Protein AF-A0A962KIC3-F1 (afdb_monomer_lite)

pLDDT: mean 93.11, std 8.34, range [49.5, 98.88]

Radius of gyration: 20.14 Å; chains: 1; bounding box: 54×36×64 Å

Secondary structure (DSSP, 8-state):
-PPPP-------SSHHHHHHHHHHHHHHHHHHHHHHHHHHHHHHT-HHHHHHS--TTHHHHHHHHHHIIIIIIHHHHHHHHHHHHHBPS--HHHHHHHHHHHHHHHHHHHHGGGSTT-EEE--SS--EEESHHHHHHHHHHHHHHHHHHHHHHHTBPP--SS--HHHHHHHHHHHHHHHHHHHHHHHHHHHHT--TT--HHHHHHHHHHHHHHHHHHHHHHHHHHHHHHHHHHTT------HHHHHHHHHHHHHHHTHHHHHHHHS-TTSHHHHH-

Sequence (276 aa):
MSPLQNYSLEVPQDARRQLALGWLWLCVLALLGAGVFSLLLVVSRTPVISEVIPWIGFFHSALVVHVDLSVLVWSLAFGGILWSLNQKPGQSWLAWTALLLASLGALVIIVSPFVHDAQPLMSNYIPVLQHPLFFSGLLLFGLGFALLVLNSMIFMAPVGPWMSARGALRFGLNTAAISAAVALLCFGWSYAQMPDYLLGQSFFELLFWGGGHVLQFTYTLLMLVCWLWLARAGGLHLPLTPRVVLVILFVGVACVFVSPLIYLAYPITTLEHVEL

Structure (mmCIF, N/CA/C/O backbone):
data_AF-A0A962KIC3-F1
#
_entry.id   AF-A0A962KIC3-F1
#
loop_
_atom_site.group_PDB
_atom_site.id
_atom_site.type_symbol
_atom_site.label_atom_id
_atom_site.label_alt_id
_atom_site.label_comp_id
_atom_site.label_asym_id
_atom_site.label_entity_id
_atom_site.label_seq_id
_atom_site.pdbx_PDB_ins_code
_atom_site.Cartn_x
_atom_site.Cartn_y
_atom_site.Cartn_z
_atom_site.occupancy
_atom_site.B_iso_or_equiv
_atom_site.auth_seq_id
_atom_site.auth_comp_id
_atom_site.auth_asym_id
_atom_site.auth_atom_id
_atom_site.pdbx_PDB_model_num
ATOM 1 N N . MET A 1 1 ? -27.353 -15.969 26.280 1.00 49.50 1 MET A N 1
ATOM 2 C CA . MET A 1 1 ? -26.913 -15.652 24.903 1.00 49.50 1 MET A CA 1
ATOM 3 C C . MET A 1 1 ? -25.838 -14.586 25.006 1.00 49.50 1 MET A C 1
ATOM 5 O O . MET A 1 1 ? -26.069 -13.604 25.701 1.00 49.50 1 MET A O 1
ATOM 9 N N . SER A 1 2 ? -24.652 -14.794 24.428 1.00 56.38 2 SER A N 1
ATOM 10 C CA . SER A 1 2 ? -23.644 -13.730 24.379 1.00 56.38 2 SER A CA 1
ATOM 11 C C . SER A 1 2 ? -24.193 -12.553 23.558 1.00 56.38 2 SER A C 1
ATOM 13 O O . SER A 1 2 ? -24.910 -12.783 22.581 1.00 56.38 2 SER A O 1
ATOM 15 N N . PRO A 1 3 ? -23.918 -11.296 23.946 1.00 65.25 3 PRO A N 1
ATOM 16 C CA . PRO A 1 3 ? -24.354 -10.149 23.163 1.00 65.25 3 PRO A CA 1
ATOM 17 C C . PRO A 1 3 ? -23.759 -10.229 21.753 1.00 65.25 3 PRO A C 1
ATOM 19 O O . PRO A 1 3 ? -22.576 -10.548 21.583 1.00 65.25 3 PRO A O 1
ATOM 22 N N . LEU A 1 4 ? -24.597 -9.954 20.750 1.00 76.69 4 LEU A N 1
ATOM 23 C CA . LEU A 1 4 ? -24.207 -9.943 19.343 1.00 76.69 4 LEU A CA 1
ATOM 24 C C . LEU A 1 4 ? -23.053 -8.955 19.133 1.00 76.69 4 LEU A C 1
ATOM 26 O O . LEU A 1 4 ? -23.156 -7.772 19.463 1.00 76.69 4 LEU A O 1
ATOM 30 N N . GLN A 1 5 ? -21.941 -9.449 18.591 1.00 88.19 5 GLN A N 1
ATOM 31 C CA . GLN A 1 5 ? -20.748 -8.641 18.357 1.00 88.19 5 GLN A CA 1
ATOM 32 C C . GLN A 1 5 ? -20.949 -7.744 17.134 1.00 88.19 5 GLN A C 1
ATOM 34 O O . GLN A 1 5 ? -21.261 -8.217 16.042 1.00 88.19 5 GLN A O 1
ATOM 39 N N . ASN A 1 6 ? -20.769 -6.433 17.310 1.00 90.12 6 ASN A N 1
ATOM 40 C CA . ASN A 1 6 ? -20.991 -5.459 16.244 1.00 90.12 6 ASN A CA 1
ATOM 41 C C . ASN A 1 6 ? -19.680 -5.037 15.563 1.00 90.12 6 ASN A C 1
ATOM 43 O O . ASN A 1 6 ? -19.094 -4.009 15.910 1.00 90.12 6 ASN A O 1
ATOM 47 N N . TYR A 1 7 ? -19.230 -5.826 14.587 1.00 93.44 7 TYR A N 1
ATOM 48 C CA . TYR A 1 7 ? -18.091 -5.503 13.720 1.00 93.44 7 TYR A CA 1
ATOM 49 C C . TYR A 1 7 ? -18.508 -4.536 12.601 1.00 93.44 7 TYR A C 1
ATOM 51 O O . TYR A 1 7 ? -18.508 -4.878 11.427 1.00 93.44 7 TYR A O 1
ATOM 59 N N . SER A 1 8 ? -18.906 -3.318 12.965 1.00 92.81 8 SER A N 1
ATOM 60 C CA . SER A 1 8 ? -19.284 -2.266 12.013 1.00 92.81 8 SER A CA 1
ATOM 61 C C . SER A 1 8 ? -18.278 -1.117 12.044 1.00 92.81 8 SER A C 1
ATOM 63 O O . SER A 1 8 ? -18.044 -0.564 13.123 1.00 92.81 8 SER A O 1
ATOM 65 N N . LEU A 1 9 ? -17.758 -0.699 10.888 1.00 91.81 9 LEU A N 1
ATOM 66 C CA . LEU A 1 9 ? -17.089 0.598 10.773 1.00 91.81 9 LEU A CA 1
ATOM 67 C C . LEU A 1 9 ? -18.130 1.718 10.690 1.00 91.81 9 LEU A C 1
ATOM 69 O O . LEU A 1 9 ? -19.167 1.584 10.041 1.00 91.81 9 LEU A O 1
ATOM 73 N N . GLU A 1 10 ? -17.859 2.817 11.384 1.00 90.25 10 GLU A N 1
ATOM 74 C CA . GLU A 1 10 ? -18.665 4.030 11.285 1.00 90.25 10 GLU A CA 1
ATOM 75 C C . GLU A 1 10 ? -18.301 4.754 9.988 1.00 90.25 10 GLU A C 1
ATOM 77 O O . GLU A 1 10 ? -17.123 4.902 9.672 1.00 90.25 10 GLU A O 1
ATOM 82 N N . VAL A 1 11 ? -19.310 5.203 9.241 1.00 92.44 11 VAL A N 1
ATOM 83 C CA . VAL A 1 11 ? -19.119 6.045 8.056 1.00 92.44 11 VAL A CA 1
ATOM 84 C C . VAL A 1 11 ? -19.410 7.488 8.468 1.00 92.44 11 VAL A C 1
ATOM 86 O O . VAL A 1 11 ? -20.576 7.816 8.712 1.00 92.44 11 VAL A O 1
ATOM 89 N N . PRO A 1 12 ? -18.383 8.349 8.591 1.00 91.56 12 PRO A N 1
ATOM 90 C CA . PRO A 1 12 ? -18.580 9.753 8.932 1.00 91.56 12 PRO A CA 1
ATOM 91 C C . PRO A 1 12 ? -19.473 10.478 7.920 1.00 91.56 12 PRO A C 1
ATOM 93 O O . PRO A 1 12 ? -19.561 10.078 6.763 1.00 91.56 12 PRO A O 1
ATOM 96 N N . GLN A 1 13 ? -20.098 11.581 8.332 1.00 90.62 13 GLN A N 1
ATOM 97 C CA . GLN A 1 13 ? -20.869 12.463 7.436 1.00 90.62 13 GLN A CA 1
ATOM 98 C C . GLN A 1 13 ? -20.135 13.777 7.126 1.00 90.62 13 GLN A C 1
ATOM 100 O O . GLN A 1 13 ? -20.739 14.746 6.679 1.00 90.62 13 GLN A O 1
ATOM 105 N N . ASP A 1 14 ? -18.827 13.811 7.377 1.00 91.38 14 ASP A N 1
ATOM 106 C CA . ASP A 1 14 ? -17.960 14.973 7.182 1.00 91.38 14 ASP A CA 1
ATOM 107 C C . ASP A 1 14 ? -16.955 14.744 6.033 1.00 91.38 14 ASP A C 1
ATOM 109 O O . ASP A 1 14 ? -17.073 13.794 5.250 1.00 91.38 14 ASP A O 1
ATOM 113 N N . ALA A 1 15 ? -15.948 15.617 5.925 1.00 91.31 15 ALA A N 1
ATOM 114 C CA . ALA A 1 15 ? -14.915 15.576 4.887 1.00 91.31 15 ALA A CA 1
ATOM 115 C C . ALA A 1 15 ? -14.193 14.217 4.770 1.00 91.31 15 ALA A C 1
ATOM 117 O O . ALA A 1 15 ? -13.717 13.871 3.689 1.00 91.31 15 ALA A O 1
ATOM 118 N N . ARG A 1 16 ? -14.161 13.403 5.836 1.00 93.94 16 ARG A N 1
ATOM 119 C CA . ARG A 1 16 ? -13.583 12.050 5.812 1.00 93.94 16 ARG A CA 1
ATOM 120 C C . ARG A 1 16 ? -14.279 11.140 4.805 1.00 93.94 16 ARG A C 1
ATOM 122 O O . ARG A 1 16 ? -13.623 10.345 4.138 1.00 93.94 16 ARG A O 1
ATOM 129 N N . ARG A 1 17 ? -15.600 11.284 4.654 1.00 95.25 17 ARG A N 1
ATOM 130 C CA . ARG A 1 17 ? -16.387 10.529 3.670 1.00 95.25 17 ARG A CA 1
ATOM 131 C C . ARG A 1 17 ? -16.042 10.937 2.245 1.00 95.25 17 ARG A C 1
ATOM 133 O O . ARG A 1 17 ? -15.912 10.071 1.390 1.00 95.25 17 ARG A O 1
ATOM 140 N N . GLN A 1 18 ? -15.880 12.234 1.992 1.00 95.44 18 GLN A N 1
ATOM 141 C CA . GLN A 1 18 ? -15.489 12.737 0.671 1.00 95.44 18 GLN A CA 1
ATOM 142 C C . GLN A 1 18 ? -14.090 12.254 0.287 1.00 95.44 18 GLN A C 1
ATOM 144 O O . GLN A 1 18 ? -13.885 11.800 -0.833 1.00 95.44 18 GLN A O 1
ATOM 149 N N . LEU A 1 19 ? -13.155 12.276 1.237 1.00 96.50 19 LEU A N 1
ATOM 150 C CA . LEU A 1 19 ? -11.815 11.745 1.026 1.00 96.50 19 LEU A CA 1
ATOM 151 C C . LEU A 1 19 ? -11.844 10.234 0.741 1.00 96.50 19 LEU A C 1
ATOM 153 O O . LEU A 1 19 ? -11.221 9.779 -0.214 1.00 96.50 19 LEU A O 1
ATOM 157 N N . ALA A 1 20 ? -12.619 9.461 1.511 1.00 97.44 20 ALA A N 1
ATOM 158 C CA . ALA A 1 20 ? -12.801 8.030 1.270 1.00 97.44 20 ALA A CA 1
ATOM 159 C C . ALA A 1 20 ? -13.405 7.743 -0.119 1.00 97.44 20 ALA A C 1
ATOM 161 O O . ALA A 1 20 ? -12.997 6.788 -0.773 1.00 97.44 20 ALA A O 1
ATOM 162 N N . LEU A 1 21 ? -14.328 8.584 -0.602 1.00 98.00 21 LEU A N 1
ATOM 163 C CA . LEU A 1 21 ? -14.850 8.502 -1.971 1.00 98.00 21 LEU A CA 1
ATOM 164 C C . LEU A 1 21 ? -13.780 8.822 -3.025 1.00 98.00 21 LEU A C 1
ATOM 166 O O . LEU A 1 21 ? -13.753 8.176 -4.067 1.00 98.00 21 LEU A O 1
ATOM 170 N N . GLY A 1 22 ? -12.885 9.777 -2.766 1.00 98.31 22 GLY A N 1
ATOM 171 C CA . GLY A 1 22 ? -11.749 10.060 -3.645 1.00 98.31 22 GLY A CA 1
ATOM 172 C C . GLY A 1 22 ? -10.804 8.862 -3.782 1.00 98.31 22 GLY A C 1
ATOM 173 O O . GLY A 1 22 ? -10.464 8.462 -4.894 1.00 98.31 22 GLY A O 1
ATOM 174 N N . TRP A 1 23 ? -10.457 8.223 -2.662 1.00 98.56 23 TRP A N 1
ATOM 175 C CA . TRP A 1 23 ? -9.688 6.975 -2.669 1.00 98.56 23 TRP A CA 1
ATOM 176 C C . TRP A 1 23 ? -10.435 5.824 -3.351 1.00 98.56 23 TRP A C 1
ATOM 178 O O . TRP A 1 23 ? -9.815 5.039 -4.065 1.00 98.56 23 TRP A O 1
ATOM 188 N N . LEU A 1 24 ? -11.762 5.742 -3.192 1.00 98.56 24 LEU A N 1
ATOM 189 C CA . LEU A 1 24 ? -12.592 4.763 -3.897 1.00 98.56 24 LEU A CA 1
ATOM 190 C C . LEU A 1 24 ? -12.533 4.960 -5.415 1.00 98.56 24 LEU A C 1
ATOM 192 O O . LEU A 1 24 ? -12.416 3.977 -6.142 1.00 98.56 24 LEU A O 1
ATOM 196 N N . TRP A 1 25 ? -12.557 6.203 -5.902 1.00 98.69 25 TRP A N 1
ATOM 197 C CA . TRP A 1 25 ? -12.370 6.479 -7.327 1.00 98.69 25 TRP A CA 1
ATOM 198 C C . TRP A 1 25 ? -11.001 6.023 -7.823 1.00 98.69 25 TRP A C 1
ATOM 200 O O . TRP A 1 25 ? -10.946 5.331 -8.835 1.00 98.69 25 TRP A O 1
ATOM 210 N N . LEU A 1 26 ? -9.916 6.332 -7.103 1.00 98.81 26 LEU A N 1
ATOM 211 C CA . LEU A 1 26 ? -8.579 5.842 -7.462 1.00 98.81 26 LEU A CA 1
ATOM 212 C C . LEU A 1 26 ? -8.533 4.306 -7.489 1.00 98.81 26 LEU A C 1
ATOM 214 O O . LEU A 1 26 ? -8.000 3.727 -8.426 1.00 98.81 26 LEU A O 1
ATOM 218 N N . CYS A 1 27 ? -9.145 3.650 -6.503 1.00 97.81 27 CYS A N 1
ATOM 219 C CA . CYS A 1 27 ? -9.246 2.195 -6.405 1.00 97.81 27 CYS A CA 1
ATOM 220 C C . CYS A 1 27 ? -9.982 1.580 -7.615 1.00 97.81 27 CYS A C 1
ATOM 222 O O . CYS A 1 27 ? -9.474 0.655 -8.249 1.00 97.81 27 CYS A O 1
ATOM 224 N N . VAL A 1 28 ? -11.147 2.124 -7.988 1.00 98.50 28 VAL A N 1
ATOM 225 C CA . VAL A 1 28 ? -11.924 1.668 -9.156 1.00 98.50 28 VAL A CA 1
ATOM 226 C C . VAL A 1 28 ? -11.170 1.928 -10.460 1.00 98.50 28 VAL A C 1
ATOM 228 O O . VAL A 1 28 ? -11.081 1.037 -11.301 1.00 98.50 28 VAL A O 1
ATOM 231 N N . LEU A 1 29 ? -10.600 3.123 -10.632 1.00 98.50 29 LEU A N 1
ATOM 232 C CA . LEU A 1 29 ? -9.842 3.485 -11.831 1.00 98.50 29 LEU A CA 1
ATOM 233 C C . LEU A 1 29 ? -8.570 2.642 -11.981 1.00 98.50 29 LEU A C 1
ATOM 235 O O . LEU A 1 29 ? -8.244 2.252 -13.098 1.00 98.50 29 LEU A O 1
ATOM 239 N N . ALA A 1 30 ? -7.895 2.305 -10.879 1.00 98.56 30 ALA A N 1
ATOM 240 C CA . ALA A 1 30 ? -6.748 1.404 -10.888 1.00 98.56 30 ALA A CA 1
ATOM 241 C C . ALA A 1 30 ? -7.139 0.003 -11.380 1.00 98.56 30 ALA A C 1
ATOM 243 O O . ALA A 1 30 ? -6.479 -0.524 -12.271 1.00 98.56 30 ALA A O 1
ATOM 244 N N . LEU A 1 31 ? -8.250 -0.573 -10.898 1.00 97.88 31 LEU A N 1
ATOM 245 C CA . LEU A 1 31 ? -8.739 -1.863 -11.409 1.00 97.88 31 LEU A CA 1
ATOM 246 C C . LEU A 1 31 ? -9.184 -1.798 -12.868 1.00 97.88 31 LEU A C 1
ATOM 248 O O . LEU A 1 31 ? -8.915 -2.731 -13.620 1.00 97.88 31 LEU A O 1
ATOM 252 N N . LEU A 1 32 ? -9.853 -0.720 -13.281 1.00 98.31 32 LEU A N 1
ATOM 253 C CA . LEU A 1 32 ? -10.229 -0.528 -14.682 1.00 98.31 32 LEU A CA 1
ATOM 254 C C . LEU A 1 32 ? -8.984 -0.464 -15.572 1.00 98.31 32 LEU A C 1
ATOM 256 O O . LEU A 1 32 ? -8.918 -1.169 -16.577 1.00 98.31 32 LEU A O 1
ATOM 260 N N . GLY A 1 33 ? -7.976 0.316 -15.175 1.00 97.88 33 GLY A N 1
ATOM 261 C CA . GLY A 1 33 ? -6.688 0.388 -15.861 1.00 97.88 33 GLY A CA 1
ATOM 262 C C . GLY A 1 33 ? -5.994 -0.972 -15.914 1.00 97.88 33 GLY A C 1
ATOM 263 O O . GLY A 1 33 ? -5.619 -1.427 -16.993 1.00 97.88 33 GLY A O 1
ATOM 264 N N . ALA A 1 34 ? -5.909 -1.678 -14.784 1.00 98.00 34 ALA A N 1
ATOM 265 C CA . ALA A 1 34 ? -5.363 -3.029 -14.732 1.00 98.00 34 ALA A CA 1
ATOM 266 C C . ALA A 1 34 ? -6.123 -3.993 -15.656 1.00 98.00 34 ALA A C 1
ATOM 268 O O . ALA A 1 34 ? -5.497 -4.795 -16.344 1.00 98.00 34 ALA A O 1
ATOM 269 N N . GLY A 1 35 ? -7.454 -3.904 -15.719 1.00 97.44 35 GLY A N 1
ATOM 270 C CA . GLY A 1 35 ? -8.292 -4.693 -16.620 1.00 97.44 35 GLY A CA 1
ATOM 271 C C . GLY A 1 35 ? -7.996 -4.415 -18.094 1.00 97.44 35 GLY A C 1
ATOM 272 O O . GLY A 1 35 ? -7.850 -5.354 -18.872 1.00 97.44 35 GLY A O 1
ATOM 273 N N . VAL A 1 36 ? -7.814 -3.146 -18.472 1.00 96.00 36 VAL A N 1
ATOM 274 C CA . VAL A 1 36 ? -7.375 -2.770 -19.827 1.00 96.00 36 VAL A CA 1
ATOM 275 C C . VAL A 1 36 ? -6.010 -3.382 -20.140 1.00 96.00 36 VAL A C 1
ATOM 277 O O . VAL A 1 36 ? -5.865 -4.032 -21.172 1.00 96.00 36 VAL A O 1
ATOM 280 N N . PHE A 1 37 ? -5.027 -3.261 -19.243 1.00 94.38 37 PHE A N 1
ATOM 281 C CA . PHE A 1 37 ? -3.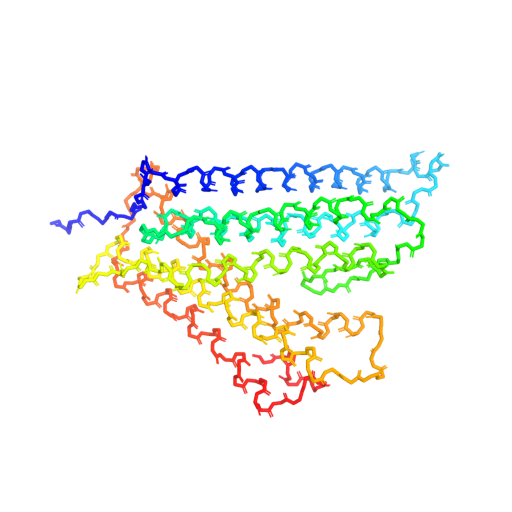717 -3.890 -19.445 1.00 94.38 37 PHE A CA 1
ATOM 282 C C . PHE A 1 37 ? -3.799 -5.421 -19.494 1.00 94.38 37 PHE A C 1
ATOM 284 O O . PHE A 1 37 ? -3.115 -6.031 -20.307 1.00 94.38 37 PHE A O 1
ATOM 291 N N . SER A 1 38 ? -4.694 -6.048 -18.725 1.00 93.75 38 SER A N 1
ATOM 292 C CA . SER A 1 38 ? -4.959 -7.490 -18.803 1.00 93.75 38 SER A CA 1
ATOM 293 C C . SER A 1 38 ? -5.478 -7.909 -20.183 1.00 93.75 38 SER A C 1
ATOM 295 O O . SER A 1 38 ? -5.008 -8.895 -20.749 1.00 93.75 38 SER A O 1
ATOM 297 N N . LEU A 1 39 ? -6.382 -7.128 -20.783 1.00 91.69 39 LEU A N 1
ATOM 298 C CA . LEU A 1 39 ? -6.829 -7.361 -22.159 1.00 91.69 39 LEU A CA 1
ATOM 299 C C . LEU A 1 39 ? -5.673 -7.223 -23.156 1.00 91.69 39 LEU A C 1
ATOM 301 O O . LEU A 1 39 ? -5.538 -8.060 -24.048 1.00 91.69 39 LEU A O 1
ATOM 305 N N . LEU A 1 40 ? -4.807 -6.218 -22.986 1.00 88.00 40 LEU A N 1
ATOM 306 C CA . LEU A 1 40 ? -3.622 -6.040 -23.833 1.00 88.00 40 LEU A CA 1
ATOM 307 C C . LEU A 1 40 ? -2.662 -7.237 -23.729 1.00 88.00 40 LEU A C 1
ATOM 309 O O . L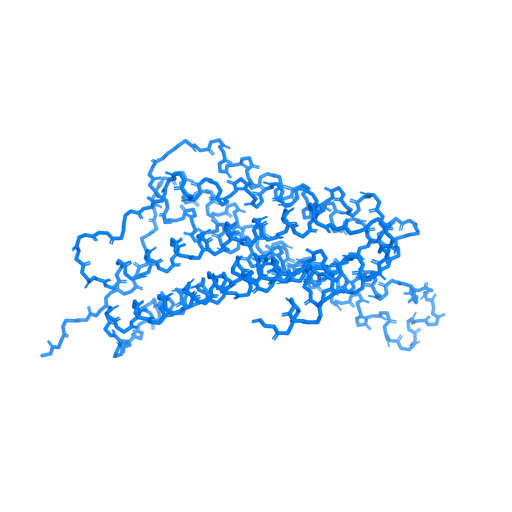EU A 1 40 ? -2.138 -7.680 -24.752 1.00 88.00 40 LEU A O 1
ATOM 313 N N . LEU A 1 41 ? -2.494 -7.821 -22.536 1.00 88.50 41 LEU A N 1
ATOM 314 C CA . LEU A 1 41 ? -1.726 -9.057 -22.348 1.00 88.50 41 LEU A CA 1
ATOM 315 C C . LEU A 1 41 ? -2.306 -10.209 -23.173 1.00 88.50 41 LEU A C 1
ATOM 317 O O . LEU A 1 41 ? -1.571 -10.855 -23.919 1.00 88.50 41 LEU A O 1
ATOM 321 N N . VAL A 1 42 ? -3.619 -10.440 -23.093 1.00 88.25 42 VAL A N 1
ATOM 322 C CA . VAL A 1 42 ? -4.298 -11.509 -23.848 1.00 88.25 42 VAL A CA 1
ATOM 323 C C . VAL A 1 42 ? -4.163 -11.291 -25.358 1.00 88.25 42 VAL A C 1
ATOM 325 O O . VAL A 1 42 ? -3.792 -12.210 -26.093 1.00 88.25 42 VAL A O 1
ATOM 328 N N . VAL A 1 43 ? -4.395 -10.063 -25.828 1.00 85.81 43 VAL A N 1
ATOM 329 C CA . VAL A 1 43 ? -4.276 -9.696 -27.247 1.00 85.81 43 VAL A CA 1
ATOM 330 C C . VAL A 1 43 ? -2.849 -9.912 -27.754 1.00 85.81 43 VAL A C 1
ATOM 332 O O . VAL A 1 43 ? -2.666 -10.528 -28.802 1.00 85.81 43 VAL A O 1
ATOM 335 N N . SER A 1 44 ? -1.833 -9.498 -26.991 1.00 81.88 44 SER A N 1
ATOM 336 C CA . SER A 1 44 ? -0.420 -9.660 -27.372 1.00 81.88 44 SER A CA 1
ATOM 337 C C . SER A 1 44 ? 0.035 -11.122 -27.494 1.00 81.88 44 SER A C 1
ATOM 339 O O . SER A 1 44 ? 1.045 -11.404 -28.133 1.00 81.88 44 SER A O 1
ATOM 341 N N . ARG A 1 45 ? -0.717 -12.064 -26.909 1.00 81.75 45 ARG A N 1
ATOM 342 C CA . ARG A 1 45 ? -0.452 -13.510 -26.965 1.00 81.75 45 ARG A CA 1
ATOM 343 C C . ARG A 1 45 ? -1.349 -14.249 -27.963 1.00 81.75 45 ARG A C 1
ATOM 345 O O . ARG A 1 45 ? -1.232 -15.465 -28.083 1.00 81.75 45 ARG A O 1
ATOM 352 N N . THR A 1 46 ? -2.238 -13.546 -28.666 1.00 83.25 46 THR A N 1
ATOM 353 C CA . THR A 1 46 ? -3.157 -14.147 -29.641 1.00 83.25 46 THR A CA 1
ATOM 354 C C . THR A 1 46 ? -2.438 -14.335 -30.988 1.00 83.25 46 THR A C 1
ATOM 356 O O . THR A 1 46 ? -2.108 -13.324 -31.610 1.00 83.25 46 THR A O 1
ATOM 359 N N . PRO A 1 47 ? -2.234 -15.581 -31.478 1.00 76.31 47 PRO A N 1
ATOM 360 C CA . PRO A 1 47 ? -1.335 -15.883 -32.604 1.00 76.31 47 PRO A CA 1
ATOM 361 C C . PRO A 1 47 ? -1.561 -15.034 -33.863 1.00 76.31 47 PRO A C 1
ATOM 363 O O . PRO A 1 47 ? -0.626 -14.450 -34.397 1.00 76.31 47 PRO A O 1
ATOM 366 N N . VAL A 1 48 ? -2.820 -14.876 -34.281 1.00 77.31 48 VAL A N 1
ATOM 367 C CA . VAL A 1 48 ? -3.183 -14.105 -35.486 1.00 77.31 48 VAL A CA 1
ATOM 368 C C . VAL A 1 48 ? -2.914 -12.604 -35.318 1.00 77.31 48 VAL A C 1
ATOM 370 O O . VAL A 1 48 ? -2.580 -11.920 -36.277 1.00 77.31 48 VAL A O 1
ATOM 373 N N . ILE A 1 49 ? -3.049 -12.067 -34.102 1.00 72.56 49 ILE A N 1
ATOM 374 C CA . ILE A 1 49 ? -2.869 -10.631 -33.842 1.00 72.56 49 ILE A CA 1
ATOM 375 C C . ILE A 1 49 ? -1.383 -10.292 -33.692 1.00 72.56 49 ILE A C 1
ATOM 377 O O . ILE A 1 49 ? -0.943 -9.250 -34.178 1.00 72.56 49 ILE A O 1
ATOM 381 N N . SER A 1 50 ? -0.602 -11.181 -33.070 1.00 65.50 50 SER A N 1
ATOM 382 C CA . SER A 1 50 ? 0.844 -10.996 -32.894 1.00 65.50 50 SER A CA 1
ATOM 383 C C . SER A 1 50 ? 1.626 -10.984 -34.210 1.00 65.50 50 SER A C 1
ATOM 385 O O . SER A 1 50 ? 2.707 -10.405 -34.262 1.00 65.50 50 SER A O 1
ATOM 387 N N . GLU A 1 51 ? 1.083 -11.587 -35.272 1.00 67.69 51 GLU A N 1
ATOM 388 C CA . GLU A 1 51 ? 1.662 -11.541 -36.622 1.00 67.69 51 GLU A CA 1
ATOM 389 C C . GLU A 1 51 ? 1.396 -10.204 -37.336 1.00 67.69 51 GLU A C 1
ATOM 391 O O . GLU A 1 51 ? 2.183 -9.790 -38.184 1.00 67.69 51 GLU A O 1
ATOM 396 N N . VAL A 1 52 ? 0.304 -9.510 -36.988 1.00 65.75 52 VAL A N 1
ATOM 397 C CA . VAL A 1 52 ? -0.138 -8.270 -37.652 1.00 65.75 52 VAL A CA 1
ATOM 398 C C . VAL A 1 52 ? 0.381 -7.021 -36.946 1.00 65.75 52 VAL A C 1
ATOM 400 O O . VAL A 1 52 ? 0.637 -6.010 -37.600 1.00 65.75 52 VAL A O 1
ATOM 403 N N . ILE A 1 53 ? 0.543 -7.064 -35.621 1.00 60.31 53 ILE A N 1
ATOM 404 C CA . ILE A 1 53 ? 1.026 -5.918 -34.852 1.00 60.31 53 ILE A CA 1
ATOM 405 C C . ILE A 1 53 ? 2.237 -6.331 -34.002 1.00 60.31 53 ILE A C 1
ATOM 407 O O . ILE A 1 53 ? 2.100 -7.219 -33.157 1.00 60.31 53 ILE A O 1
ATOM 411 N N . PRO A 1 54 ? 3.414 -5.693 -34.175 1.00 58.56 54 PRO A N 1
ATOM 412 C CA . PRO A 1 54 ? 4.670 -6.100 -33.545 1.00 58.56 54 PRO A CA 1
ATOM 413 C C . PRO A 1 54 ? 4.742 -5.674 -32.064 1.00 58.56 54 PRO A C 1
ATOM 415 O O . PRO A 1 54 ? 5.661 -4.985 -31.633 1.00 58.56 54 PRO A O 1
ATOM 418 N N . TRP A 1 55 ? 3.771 -6.100 -31.252 1.00 63.59 55 TRP A N 1
ATOM 419 C CA . TRP A 1 55 ? 3.677 -5.828 -29.811 1.00 63.59 55 TRP A CA 1
ATOM 420 C C . TRP A 1 55 ? 4.511 -6.784 -28.944 1.00 63.59 55 TRP A C 1
ATOM 422 O O . TRP A 1 55 ? 4.280 -6.875 -27.741 1.00 63.59 55 TRP A O 1
ATOM 432 N N . ILE A 1 56 ? 5.464 -7.532 -29.503 1.00 54.97 56 ILE A N 1
ATOM 433 C CA . ILE A 1 56 ? 6.157 -8.615 -28.774 1.00 54.97 56 ILE A CA 1
ATOM 434 C C . ILE A 1 56 ? 6.900 -8.082 -27.527 1.00 54.97 56 ILE A C 1
ATOM 436 O O . ILE A 1 56 ? 6.949 -8.762 -26.503 1.00 54.97 56 ILE A O 1
ATOM 440 N N . GLY A 1 57 ? 7.383 -6.832 -27.556 1.00 65.00 57 GLY A N 1
ATOM 441 C CA . GLY A 1 57 ? 7.959 -6.154 -26.382 1.00 65.00 57 GLY A CA 1
ATOM 442 C C . GLY A 1 57 ? 6.933 -5.588 -25.388 1.00 65.00 57 GLY A C 1
ATOM 443 O O . GLY A 1 57 ? 7.272 -5.323 -24.240 1.00 65.00 57 GLY A O 1
ATOM 444 N N . PHE A 1 58 ? 5.670 -5.435 -25.793 1.00 80.44 58 PHE A N 1
ATOM 445 C CA . PHE A 1 58 ? 4.628 -4.782 -24.997 1.00 80.44 58 PHE A CA 1
ATOM 446 C C . PHE A 1 58 ? 4.013 -5.702 -23.937 1.00 80.44 58 PHE A C 1
ATOM 448 O O . PHE A 1 58 ? 3.484 -5.202 -22.951 1.00 80.44 58 PHE A O 1
ATOM 455 N N . PHE A 1 59 ? 4.105 -7.032 -24.087 1.00 87.56 59 PHE A N 1
ATOM 456 C CA . PHE A 1 59 ? 3.567 -7.976 -23.096 1.00 87.56 59 PHE A CA 1
ATOM 457 C C . PHE A 1 59 ? 4.154 -7.727 -21.703 1.00 87.56 59 PHE A C 1
ATOM 459 O O . PHE A 1 59 ? 3.419 -7.507 -20.746 1.00 87.56 59 PHE A O 1
ATOM 466 N N . HIS A 1 60 ? 5.482 -7.724 -21.579 1.00 90.50 60 HIS A N 1
ATOM 467 C CA . HIS A 1 60 ? 6.127 -7.548 -20.280 1.00 90.50 60 HIS A CA 1
ATOM 468 C C . HIS A 1 60 ? 5.876 -6.142 -19.727 1.00 90.50 60 HIS A C 1
ATOM 470 O O . HIS A 1 60 ? 5.584 -6.011 -18.544 1.00 90.50 60 HIS A O 1
ATOM 476 N N . SER A 1 61 ? 5.884 -5.105 -20.570 1.00 91.88 61 SER A N 1
ATOM 477 C CA . SER A 1 61 ? 5.597 -3.742 -20.112 1.00 91.88 61 SER A CA 1
ATOM 478 C C . SER A 1 61 ? 4.153 -3.572 -19.632 1.00 91.88 61 SER A C 1
ATOM 480 O O . SER A 1 61 ? 3.912 -2.961 -18.592 1.00 91.88 61 SER A O 1
ATOM 482 N N . ALA A 1 62 ? 3.192 -4.175 -20.335 1.00 92.94 62 ALA A N 1
ATOM 483 C CA . ALA A 1 62 ? 1.802 -4.245 -19.901 1.00 92.94 62 ALA A CA 1
ATOM 484 C C . ALA A 1 62 ? 1.645 -5.046 -18.603 1.00 92.94 62 ALA A C 1
ATOM 486 O O . ALA A 1 62 ? 0.807 -4.694 -17.777 1.00 92.94 62 ALA A O 1
ATOM 487 N N . LEU A 1 63 ? 2.447 -6.099 -18.408 1.00 94.56 63 LEU A N 1
ATOM 488 C CA . LEU A 1 63 ? 2.403 -6.929 -17.207 1.00 94.56 63 LEU A CA 1
ATOM 489 C C . LEU A 1 63 ? 2.875 -6.147 -15.981 1.00 94.56 63 LEU A C 1
ATOM 491 O O . LEU A 1 63 ? 2.197 -6.200 -14.960 1.00 94.56 63 LEU A O 1
ATOM 495 N N . VAL A 1 64 ? 3.968 -5.385 -16.101 1.00 96.38 64 VAL A N 1
ATOM 496 C CA . VAL A 1 64 ? 4.446 -4.488 -15.034 1.00 96.38 64 VAL A CA 1
ATOM 497 C C . VAL A 1 64 ? 3.317 -3.555 -14.591 1.00 96.38 64 VAL A C 1
ATOM 499 O O . VAL A 1 64 ? 2.883 -3.602 -13.444 1.00 96.38 64 VAL A O 1
ATOM 502 N N . VAL A 1 65 ? 2.751 -2.795 -15.533 1.00 97.25 65 VAL A N 1
ATOM 503 C CA . VAL A 1 65 ? 1.706 -1.808 -15.228 1.00 97.25 65 VAL A CA 1
ATOM 504 C C . VAL A 1 65 ? 0.419 -2.466 -14.720 1.00 97.25 65 VAL A C 1
ATOM 506 O O . VAL A 1 65 ? -0.225 -1.942 -13.813 1.00 97.25 65 VAL A O 1
ATOM 509 N N . HIS A 1 66 ? 0.038 -3.630 -15.254 1.00 97.25 66 HIS A N 1
ATOM 510 C CA . HIS A 1 66 ? -1.097 -4.404 -14.750 1.00 97.25 66 HIS A CA 1
ATOM 511 C C . HIS A 1 66 ? -0.920 -4.775 -13.274 1.00 97.25 66 HIS A C 1
ATOM 513 O O . HIS A 1 66 ? -1.844 -4.577 -12.481 1.00 97.25 66 HIS A O 1
ATOM 519 N N . VAL A 1 67 ? 0.246 -5.314 -12.908 1.00 97.12 67 VAL A N 1
ATOM 520 C CA . VAL A 1 67 ? 0.552 -5.734 -11.535 1.00 97.12 67 VAL A CA 1
ATOM 521 C C . VAL A 1 67 ? 0.595 -4.526 -10.603 1.00 97.12 67 VAL A C 1
ATOM 523 O O . VAL A 1 67 ? -0.071 -4.546 -9.569 1.00 97.12 67 VAL A O 1
ATOM 526 N N . ASP A 1 68 ? 1.268 -3.439 -10.988 1.00 98.44 68 ASP A N 1
ATOM 527 C CA . ASP A 1 68 ? 1.306 -2.218 -10.177 1.00 98.44 68 ASP A CA 1
ATOM 528 C C . ASP A 1 68 ? -0.095 -1.655 -9.927 1.00 98.44 68 ASP A C 1
ATOM 530 O O . ASP A 1 68 ? -0.432 -1.281 -8.806 1.00 98.44 68 ASP A O 1
ATOM 534 N N . LEU A 1 69 ? -0.962 -1.627 -10.939 1.00 98.62 69 LEU A N 1
ATOM 535 C CA . LEU A 1 69 ? -2.318 -1.110 -10.773 1.00 98.62 69 LEU A CA 1
ATOM 536 C C . LEU A 1 69 ? -3.214 -2.037 -9.940 1.00 98.62 69 LEU A C 1
ATOM 538 O O . LEU A 1 69 ? -3.948 -1.556 -9.076 1.00 98.62 69 LEU A O 1
ATOM 542 N N . SER A 1 70 ? -3.166 -3.348 -10.191 1.00 97.50 70 SER A N 1
ATOM 543 C CA . SER A 1 70 ? -4.053 -4.337 -9.554 1.00 97.50 70 SER A CA 1
ATOM 544 C C . SER A 1 70 ? -3.641 -4.712 -8.134 1.00 97.50 70 SER A C 1
ATOM 546 O O . SER A 1 70 ? -4.509 -4.993 -7.310 1.00 97.50 70 SER A O 1
ATOM 548 N N . VAL A 1 71 ? -2.341 -4.703 -7.836 1.00 96.94 71 VAL A N 1
ATOM 549 C CA . VAL A 1 71 ? -1.801 -5.102 -6.534 1.00 96.94 71 VAL A CA 1
ATOM 550 C C . VAL A 1 71 ? -1.390 -3.872 -5.737 1.00 96.94 71 VAL A C 1
ATOM 552 O O . VAL A 1 71 ? -1.946 -3.644 -4.664 1.00 96.94 71 VAL A O 1
ATOM 555 N N . LEU A 1 72 ? -0.471 -3.048 -6.247 1.00 98.25 72 LEU A N 1
ATOM 556 C CA . LEU A 1 72 ? 0.122 -1.953 -5.473 1.00 98.25 72 LEU A CA 1
ATOM 557 C C . LEU A 1 72 ? -0.853 -0.776 -5.292 1.00 98.25 72 LEU A C 1
ATOM 559 O O . LEU A 1 72 ? -1.229 -0.445 -4.164 1.00 98.25 72 LEU A O 1
ATOM 563 N N . VAL A 1 73 ? -1.289 -0.154 -6.392 1.00 98.75 73 VAL A N 1
ATOM 564 C CA . VAL A 1 73 ? -2.153 1.037 -6.376 1.00 98.75 73 VAL A CA 1
ATOM 565 C C . VAL A 1 73 ? -3.519 0.702 -5.797 1.00 98.75 73 VAL A C 1
ATOM 567 O O . VAL A 1 73 ? -3.983 1.397 -4.893 1.00 98.75 73 VAL A O 1
ATOM 570 N N . TRP A 1 74 ? -4.155 -0.370 -6.273 1.00 98.56 74 TRP A N 1
ATOM 571 C CA . TRP A 1 74 ? -5.474 -0.776 -5.798 1.00 98.56 74 TRP A CA 1
ATOM 572 C C . TRP A 1 74 ? -5.498 -1.075 -4.293 1.00 98.56 74 TRP A C 1
ATOM 574 O O . TRP A 1 74 ? -6.332 -0.503 -3.583 1.00 98.56 74 TRP A O 1
ATOM 584 N N . SER A 1 75 ? -4.578 -1.908 -3.785 1.00 97.94 75 SER A N 1
ATOM 585 C CA . SER A 1 75 ? -4.582 -2.306 -2.369 1.00 97.94 75 SER A CA 1
ATOM 586 C C . SER A 1 75 ? -4.307 -1.120 -1.444 1.00 97.94 75 SER A C 1
ATOM 588 O O . SER A 1 75 ? -4.964 -0.959 -0.413 1.00 97.94 75 SER A O 1
ATOM 590 N N . LEU A 1 76 ? -3.368 -0.244 -1.816 1.00 98.50 76 LEU A N 1
ATOM 591 C CA . LEU A 1 76 ? -3.039 0.942 -1.025 1.00 98.50 76 LEU A CA 1
ATOM 592 C C . LEU A 1 76 ? -4.123 2.020 -1.106 1.00 98.50 76 LEU A C 1
ATOM 594 O O . LEU A 1 76 ? -4.421 2.652 -0.091 1.00 98.50 76 LEU A O 1
ATOM 598 N N . ALA A 1 77 ? -4.780 2.183 -2.258 1.00 98.62 77 ALA A N 1
ATOM 599 C CA . ALA A 1 77 ? -5.968 3.024 -2.367 1.00 98.62 77 ALA A CA 1
ATOM 600 C C . ALA A 1 77 ? -7.098 2.500 -1.469 1.00 98.62 77 ALA A C 1
ATOM 602 O O . ALA A 1 77 ? -7.773 3.294 -0.814 1.00 98.62 77 ALA A O 1
ATOM 603 N N . PHE A 1 78 ? -7.255 1.177 -1.351 1.00 98.06 78 PHE A N 1
ATOM 604 C CA . PHE A 1 78 ? -8.205 0.572 -0.417 1.00 98.06 78 PHE A CA 1
ATOM 605 C C . PHE A 1 78 ? -7.858 0.888 1.048 1.00 98.06 78 PHE A C 1
ATOM 607 O O . PHE A 1 78 ? -8.740 1.246 1.834 1.00 98.06 78 PHE A O 1
ATOM 614 N N . GLY A 1 79 ? -6.570 0.851 1.409 1.00 98.31 79 GLY A N 1
ATOM 615 C CA . GLY A 1 79 ? -6.075 1.381 2.685 1.00 98.31 79 GLY A CA 1
ATOM 616 C C . GLY A 1 79 ? -6.460 2.849 2.887 1.00 98.31 79 GLY A C 1
ATOM 617 O O . GLY A 1 79 ? -6.988 3.213 3.938 1.00 98.31 79 GLY A O 1
ATOM 618 N N . GLY A 1 80 ? -6.316 3.670 1.843 1.00 98.25 80 GLY A N 1
ATOM 619 C CA . GLY A 1 80 ? -6.757 5.065 1.809 1.00 98.25 80 GLY A CA 1
ATOM 620 C C . GLY A 1 80 ? -8.236 5.253 2.149 1.00 98.25 80 GLY A C 1
ATOM 621 O O . GLY A 1 80 ? -8.566 6.123 2.958 1.00 98.25 80 GLY A O 1
ATOM 622 N N . ILE A 1 81 ? -9.126 4.404 1.622 1.00 98.31 81 ILE A N 1
ATOM 623 C CA . ILE A 1 81 ? -10.558 4.403 1.973 1.00 98.31 81 ILE A CA 1
ATOM 624 C C . ILE A 1 81 ? -10.725 4.146 3.475 1.00 98.31 81 ILE A C 1
ATOM 626 O O . ILE A 1 81 ? -11.343 4.941 4.185 1.00 98.31 81 ILE A O 1
ATOM 630 N N . LEU A 1 82 ? -10.170 3.038 3.969 1.00 98.12 82 LEU A N 1
ATOM 631 C CA . LEU A 1 82 ? -10.406 2.560 5.331 1.00 98.12 82 LEU A CA 1
ATOM 632 C C . LEU A 1 82 ? -9.801 3.484 6.392 1.00 98.12 82 LEU A C 1
ATOM 634 O O . LEU A 1 82 ? -10.458 3.793 7.389 1.00 98.12 82 LEU A O 1
ATOM 638 N N . TRP A 1 83 ? -8.581 3.972 6.175 1.00 97.69 83 TRP A N 1
ATOM 639 C CA . TRP A 1 83 ? -7.941 4.925 7.079 1.00 97.69 83 TRP A CA 1
ATOM 640 C C . TRP A 1 83 ? -8.628 6.288 7.052 1.00 97.69 83 TRP A C 1
ATOM 642 O O . TRP A 1 83 ? -8.784 6.904 8.106 1.00 97.69 83 TRP A O 1
ATOM 652 N N . SER A 1 84 ? -9.153 6.717 5.898 1.00 96.50 84 SER A N 1
ATOM 653 C CA . SER A 1 84 ? -9.956 7.942 5.823 1.00 96.50 84 SER A CA 1
ATOM 654 C C . SER A 1 84 ? -11.233 7.847 6.657 1.00 96.50 84 SER A C 1
ATOM 656 O O . SER A 1 84 ? -11.599 8.822 7.310 1.00 96.50 84 SER A O 1
ATOM 658 N N . LEU A 1 85 ? -11.896 6.685 6.684 1.00 96.00 85 LEU A N 1
ATOM 659 C CA . LEU A 1 85 ? -13.076 6.448 7.527 1.00 96.00 85 LEU A CA 1
ATOM 660 C C . LEU A 1 85 ? -12.720 6.347 9.021 1.00 96.00 85 LEU A C 1
ATOM 662 O O . LEU A 1 85 ? -13.497 6.784 9.870 1.00 96.00 85 LEU A O 1
ATOM 666 N N . ASN A 1 86 ? -11.544 5.801 9.342 1.00 94.94 86 ASN A N 1
ATOM 667 C CA . ASN A 1 86 ? -11.092 5.527 10.709 1.00 94.94 86 ASN A CA 1
ATOM 668 C C . ASN A 1 86 ? -10.234 6.638 11.343 1.00 94.94 86 ASN A C 1
ATOM 670 O O . ASN A 1 86 ? -9.698 6.449 12.429 1.00 94.94 86 ASN A O 1
ATOM 674 N N . GLN A 1 87 ? -10.079 7.802 10.721 1.00 92.44 87 GLN A N 1
ATOM 675 C CA . GLN A 1 87 ? -9.322 8.906 11.323 1.00 92.44 87 GLN A CA 1
ATOM 676 C C . GLN A 1 87 ? -10.193 9.776 12.243 1.00 92.44 87 GLN A C 1
ATOM 678 O O . GLN A 1 87 ? -11.402 9.922 12.036 1.00 92.44 87 GLN A O 1
ATOM 683 N N . LYS A 1 88 ? -9.578 10.399 13.252 1.00 92.44 88 LYS A N 1
ATOM 684 C CA . LYS A 1 88 ? -10.174 11.504 14.021 1.00 92.44 88 LYS A CA 1
ATOM 685 C C . LYS A 1 88 ? -10.418 12.714 13.102 1.00 92.44 88 LYS A C 1
ATOM 687 O O . LYS A 1 88 ? -9.718 12.857 12.100 1.00 92.44 88 LYS A O 1
ATOM 692 N N . PRO A 1 89 ? -11.363 13.612 13.434 1.00 86.44 89 PRO A N 1
ATOM 693 C CA . PRO A 1 89 ? -11.461 14.906 12.761 1.00 86.44 89 PRO A CA 1
ATOM 694 C C . PRO A 1 89 ? -10.117 15.650 12.809 1.00 86.44 89 PRO A C 1
ATOM 696 O O . PRO A 1 89 ? -9.453 15.655 13.847 1.00 86.44 89 PRO A O 1
ATOM 699 N N . GLY A 1 90 ? -9.708 16.253 11.693 1.00 81.94 90 GLY A N 1
ATOM 700 C CA . GLY A 1 90 ? -8.358 16.786 11.527 1.00 81.94 90 GLY A CA 1
ATOM 701 C C . GLY A 1 90 ? -8.193 17.677 10.298 1.00 81.94 90 GLY A C 1
ATOM 702 O O . GLY A 1 90 ? -9.162 17.983 9.602 1.00 81.94 90 GLY A O 1
ATOM 703 N N . GLN A 1 91 ? -6.954 18.103 10.044 1.00 76.06 91 GLN A N 1
ATOM 704 C CA . GLN A 1 91 ? -6.618 18.960 8.907 1.00 76.06 91 GLN A CA 1
ATOM 705 C C . GLN A 1 91 ? -6.688 18.165 7.599 1.00 76.06 91 GLN A C 1
ATOM 707 O O . GLN A 1 91 ? -5.991 17.171 7.430 1.00 76.06 91 GLN A O 1
ATOM 712 N N . SER A 1 92 ? -7.509 18.620 6.655 1.00 82.31 92 SER A N 1
ATOM 713 C CA . SER A 1 92 ? -7.795 17.870 5.430 1.00 82.31 92 SER A CA 1
ATOM 714 C C . SER A 1 92 ? -6.711 17.981 4.353 1.00 82.31 92 SER A C 1
ATOM 716 O O . SER A 1 92 ? -6.630 17.104 3.497 1.00 82.31 92 SER A O 1
ATOM 718 N N . TRP A 1 93 ? -5.870 19.022 4.375 1.00 91.31 93 TRP A N 1
ATOM 719 C CA . TRP A 1 93 ? -4.929 19.298 3.281 1.00 91.31 93 TRP A CA 1
ATOM 720 C C . TRP A 1 93 ? -3.916 18.165 3.073 1.00 91.31 93 TRP A C 1
ATOM 722 O O . TRP A 1 93 ? -3.738 17.730 1.942 1.00 91.31 93 TRP A O 1
ATOM 732 N N . LEU A 1 94 ? -3.316 17.634 4.145 1.00 93.38 94 LEU A N 1
ATOM 733 C CA . LEU A 1 94 ? -2.313 16.565 4.060 1.00 93.38 94 LEU A CA 1
ATOM 734 C C . LEU A 1 94 ? -2.903 15.315 3.399 1.00 93.38 94 LEU A C 1
ATOM 736 O O . LEU A 1 94 ? -2.294 14.711 2.518 1.00 93.38 94 LEU A O 1
ATOM 740 N N . ALA A 1 95 ? -4.125 14.971 3.801 1.00 94.75 95 ALA A N 1
ATOM 741 C CA . ALA A 1 95 ? -4.842 13.810 3.310 1.00 94.75 95 ALA A CA 1
ATOM 742 C C . ALA A 1 95 ? -5.252 13.953 1.830 1.00 94.75 95 ALA A C 1
ATOM 744 O O . ALA A 1 95 ? -5.147 12.996 1.064 1.00 94.75 95 ALA A O 1
ATOM 745 N N . TRP A 1 96 ? -5.666 15.150 1.401 1.00 97.38 96 TRP A N 1
ATOM 746 C CA . TRP A 1 96 ? -5.959 15.429 -0.010 1.00 97.38 96 TRP A CA 1
ATOM 747 C C . TRP A 1 96 ? -4.696 15.495 -0.872 1.00 97.38 96 TRP A C 1
ATOM 749 O O . TRP A 1 96 ? -4.710 14.993 -1.994 1.00 97.38 96 TRP A O 1
ATOM 759 N N . THR A 1 97 ? -3.592 16.038 -0.354 1.00 98.06 97 THR A N 1
ATOM 760 C CA . THR A 1 97 ? -2.291 16.017 -1.038 1.00 98.06 97 THR A CA 1
ATOM 761 C C . THR A 1 97 ? -1.806 14.584 -1.245 1.00 98.06 97 THR A C 1
ATOM 763 O O . THR A 1 97 ? -1.334 14.258 -2.332 1.00 98.06 97 THR A O 1
ATOM 766 N N . ALA A 1 98 ? -1.977 13.708 -0.249 1.00 98.31 98 ALA A N 1
ATOM 767 C CA . ALA A 1 98 ? -1.667 12.286 -0.377 1.00 98.31 98 ALA A CA 1
ATOM 768 C C . ALA A 1 98 ? -2.430 11.635 -1.544 1.00 98.31 98 ALA A C 1
ATOM 770 O O . ALA A 1 98 ? -1.822 10.980 -2.391 1.00 98.31 98 ALA A O 1
ATOM 771 N N . LEU A 1 99 ? -3.745 11.875 -1.630 1.00 98.69 99 LEU A N 1
ATOM 772 C CA . LEU A 1 99 ? -4.579 11.371 -2.724 1.00 98.69 99 LEU A CA 1
ATOM 773 C C . LEU A 1 99 ? -4.169 11.954 -4.084 1.00 98.69 99 LEU A C 1
ATOM 775 O O . LEU A 1 99 ? -4.116 11.217 -5.069 1.00 98.69 99 LEU A O 1
ATOM 779 N N . LEU A 1 100 ? -3.868 13.254 -4.151 1.00 98.69 100 LEU A N 1
ATOM 780 C CA . LEU A 1 100 ? -3.431 13.912 -5.383 1.00 98.69 100 LEU A CA 1
ATOM 781 C C . LEU A 1 100 ? -2.129 13.295 -5.905 1.00 98.69 100 LEU A C 1
ATOM 783 O O . LEU A 1 100 ? -2.073 12.895 -7.064 1.00 98.69 100 LEU A O 1
ATOM 787 N N . LEU A 1 101 ? -1.106 13.176 -5.054 1.00 98.81 101 LEU A N 1
ATOM 788 C CA . LEU A 1 101 ? 0.181 12.592 -5.435 1.00 98.81 101 LEU A CA 1
ATOM 789 C C . LEU A 1 101 ? 0.040 11.124 -5.849 1.00 98.81 101 LEU A C 1
ATOM 791 O O . LEU A 1 101 ? 0.580 10.735 -6.882 1.00 98.81 101 LEU A O 1
ATOM 795 N N . ALA A 1 102 ? -0.741 10.333 -5.104 1.00 98.81 102 ALA A N 1
ATOM 796 C CA . ALA A 1 102 ? -1.023 8.945 -5.462 1.00 98.81 102 ALA A CA 1
ATOM 797 C C . ALA A 1 102 ? -1.725 8.841 -6.828 1.00 98.81 102 ALA A C 1
ATOM 799 O O . ALA A 1 102 ? -1.346 8.024 -7.664 1.00 98.81 102 ALA A O 1
ATOM 800 N N . SER A 1 103 ? -2.704 9.709 -7.092 1.00 98.81 103 SER A N 1
ATOM 801 C CA . SER A 1 103 ? -3.438 9.721 -8.363 1.00 98.81 103 SER A CA 1
ATOM 802 C C . SER A 1 103 ? -2.549 10.134 -9.539 1.00 98.81 103 SER A C 1
ATOM 804 O O . SER A 1 103 ? -2.595 9.504 -10.594 1.00 98.81 103 SER A O 1
ATOM 806 N N . LEU A 1 104 ? -1.710 11.160 -9.360 1.00 98.81 104 LEU A N 1
ATOM 807 C CA . LEU A 1 104 ? -0.750 11.595 -10.378 1.00 98.81 104 LEU A CA 1
ATOM 808 C C . LEU A 1 104 ? 0.302 10.515 -10.651 1.00 98.81 104 LEU A C 1
ATOM 810 O O . LEU A 1 104 ? 0.586 10.227 -11.810 1.00 98.81 104 LEU A O 1
ATOM 814 N N . GLY A 1 105 ? 0.834 9.879 -9.606 1.00 98.81 105 GLY A N 1
ATOM 815 C CA . GLY A 1 105 ? 1.787 8.781 -9.744 1.00 98.81 105 GLY A CA 1
ATOM 816 C C . GLY A 1 105 ? 1.204 7.596 -10.514 1.00 98.81 105 GLY A C 1
ATOM 817 O O . GLY A 1 105 ? 1.807 7.138 -11.482 1.00 98.81 105 GLY A O 1
ATOM 818 N N . ALA A 1 106 ? -0.013 7.166 -10.163 1.00 98.75 106 ALA A N 1
ATOM 819 C CA . ALA A 1 106 ? -0.722 6.101 -10.875 1.00 98.75 106 ALA A CA 1
ATOM 820 C C . ALA A 1 106 ? -0.986 6.451 -12.352 1.00 98.75 106 ALA A C 1
ATOM 822 O O . ALA A 1 106 ? -0.819 5.602 -13.226 1.00 98.75 106 ALA A O 1
ATOM 823 N N . LEU A 1 107 ? -1.342 7.705 -12.654 1.00 98.44 107 LEU A N 1
ATOM 824 C CA . LEU A 1 107 ? -1.529 8.165 -14.033 1.00 98.44 107 LEU A CA 1
ATOM 825 C C . LEU A 1 107 ? -0.221 8.116 -14.836 1.00 98.44 107 LEU A C 1
ATOM 827 O O . LEU A 1 107 ? -0.219 7.673 -15.983 1.00 98.44 107 LEU A O 1
ATOM 831 N N . VAL A 1 108 ? 0.896 8.534 -14.240 1.00 98.44 108 VAL A N 1
ATOM 832 C CA . VAL A 1 108 ? 2.213 8.459 -14.888 1.00 98.44 108 VAL A CA 1
ATOM 833 C C . VAL A 1 108 ? 2.626 7.001 -15.126 1.00 98.44 108 VAL A C 1
ATOM 835 O O . VAL A 1 108 ? 3.109 6.685 -16.213 1.00 98.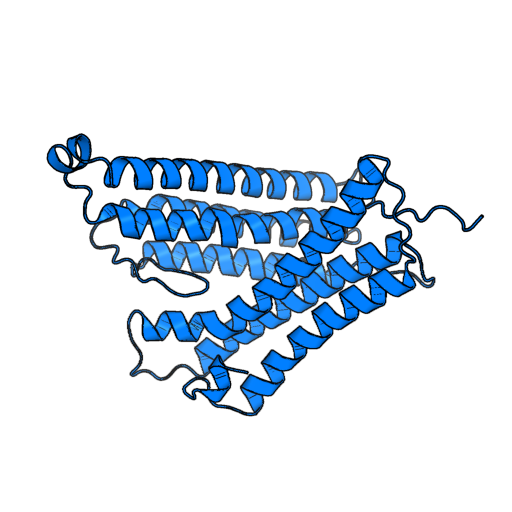44 108 VAL A O 1
ATOM 838 N N . ILE A 1 109 ? 2.370 6.098 -14.169 1.00 98.31 109 ILE A N 1
ATOM 839 C CA . ILE A 1 109 ? 2.585 4.650 -14.337 1.00 98.31 109 ILE A CA 1
ATOM 840 C C . ILE A 1 109 ? 1.773 4.117 -15.530 1.00 98.31 109 ILE A C 1
ATOM 842 O O . ILE A 1 109 ? 2.333 3.428 -16.377 1.00 98.31 109 ILE A O 1
ATOM 846 N N . ILE A 1 110 ? 0.498 4.499 -15.677 1.00 97.00 110 ILE A N 1
ATOM 847 C CA . ILE A 1 110 ? -0.356 4.085 -16.810 1.00 97.00 110 ILE A CA 1
ATOM 848 C C . ILE A 1 110 ? 0.219 4.506 -18.168 1.00 97.00 110 ILE A C 1
ATOM 850 O O . ILE A 1 110 ? 0.103 3.761 -19.138 1.00 97.00 110 ILE A O 1
ATOM 854 N N . VAL A 1 111 ? 0.815 5.697 -18.259 1.00 94.81 111 VAL A N 1
ATOM 855 C CA . VAL A 1 111 ? 1.340 6.244 -19.525 1.00 94.81 111 VAL A CA 1
ATOM 856 C C . VAL A 1 111 ? 2.740 5.708 -19.852 1.00 94.81 111 VAL A C 1
ATOM 858 O O . VAL A 1 111 ? 3.135 5.649 -21.016 1.00 94.81 111 VAL A O 1
ATOM 861 N N . SER A 1 112 ? 3.477 5.248 -18.844 1.00 94.25 112 SER A N 1
ATOM 862 C CA . SER A 1 112 ? 4.867 4.804 -18.975 1.00 94.25 112 SER A CA 1
ATOM 863 C C . SER A 1 112 ? 5.178 3.646 -19.949 1.00 94.25 112 SER A C 1
ATOM 865 O O . SER A 1 112 ? 6.296 3.639 -20.455 1.00 94.25 112 SER A O 1
ATOM 867 N N . PRO A 1 113 ? 4.288 2.691 -20.289 1.00 91.56 113 PRO A N 1
ATOM 868 C CA . PRO A 1 113 ? 4.628 1.641 -21.250 1.00 91.56 113 PRO A CA 1
ATOM 869 C C . PRO A 1 113 ? 4.524 2.115 -22.709 1.00 91.56 113 PRO A C 1
ATOM 871 O O . PRO A 1 113 ? 4.878 1.365 -23.614 1.00 91.56 113 PRO A O 1
ATOM 874 N N . PHE A 1 114 ? 4.031 3.335 -22.957 1.00 89.75 114 PHE A N 1
ATOM 875 C CA . PHE A 1 114 ? 3.859 3.899 -24.302 1.00 89.75 114 PHE A CA 1
ATOM 876 C C . PHE A 1 114 ? 5.028 4.789 -24.752 1.00 89.75 114 PHE A C 1
ATOM 878 O O . PHE A 1 114 ? 4.973 5.371 -25.836 1.00 89.75 114 PHE A O 1
ATOM 885 N N . VAL A 1 115 ? 6.082 4.911 -23.940 1.00 87.00 115 VAL A N 1
ATOM 886 C CA . VAL A 1 115 ? 7.334 5.568 -24.341 1.00 87.00 115 VAL A CA 1
ATOM 887 C C . VAL A 1 115 ? 8.344 4.544 -24.860 1.00 87.00 115 VAL A C 1
ATOM 889 O O . VAL A 1 115 ? 8.315 3.376 -24.476 1.00 87.00 115 VAL A O 1
ATOM 892 N N . HIS A 1 116 ? 9.228 4.983 -25.758 1.00 79.12 116 HIS A N 1
ATOM 893 C CA . HIS A 1 116 ? 10.282 4.126 -26.303 1.00 79.12 116 HIS A CA 1
ATOM 894 C C . HIS A 1 116 ? 11.272 3.704 -25.204 1.00 79.12 116 HIS A C 1
ATOM 896 O O . HIS A 1 116 ? 11.473 4.425 -24.229 1.00 79.12 116 HIS A O 1
ATOM 902 N N . ASP A 1 117 ? 11.878 2.528 -25.375 1.00 81.06 117 ASP A N 1
ATOM 903 C CA . ASP A 1 117 ? 12.962 1.993 -24.536 1.00 81.06 117 ASP A CA 1
ATOM 904 C C . ASP A 1 117 ? 12.629 1.737 -23.053 1.00 81.06 117 ASP A C 1
ATOM 906 O O . ASP A 1 117 ? 13.525 1.577 -22.223 1.00 81.06 117 ASP A O 1
ATOM 910 N N . ALA A 1 118 ? 11.347 1.621 -22.699 1.00 83.62 118 ALA A N 1
ATOM 911 C CA . ALA A 1 118 ? 10.924 1.206 -21.364 1.00 83.62 118 ALA A CA 1
ATOM 912 C C . ALA A 1 118 ? 11.170 -0.300 -21.137 1.00 83.62 118 ALA A C 1
ATOM 914 O O . ALA A 1 118 ? 10.306 -1.130 -21.425 1.00 83.62 118 ALA A O 1
ATOM 915 N N . GLN A 1 119 ? 12.355 -0.652 -20.624 1.00 89.62 119 GLN A N 1
ATOM 916 C CA . GLN A 1 119 ? 12.756 -2.043 -20.379 1.00 89.62 119 GLN A CA 1
ATOM 917 C C . GLN A 1 119 ? 12.060 -2.622 -19.135 1.00 89.62 119 GLN A C 1
ATOM 919 O O . GLN A 1 119 ? 12.269 -2.110 -18.035 1.00 89.62 119 GLN A O 1
ATOM 924 N N . PRO A 1 120 ? 11.244 -3.678 -19.261 1.00 93.50 120 PRO A N 1
ATOM 925 C CA . PRO A 1 120 ? 10.533 -4.256 -18.130 1.00 93.50 120 PRO A CA 1
ATOM 926 C C . PRO A 1 120 ? 11.450 -5.149 -17.287 1.00 93.50 120 PRO A C 1
ATOM 928 O O . PRO A 1 120 ? 12.092 -6.065 -17.798 1.00 93.50 120 PRO A O 1
ATOM 931 N N . LEU A 1 121 ? 11.460 -4.912 -15.978 1.00 94.62 121 LEU A N 1
ATOM 932 C CA . LEU A 1 121 ? 12.176 -5.691 -14.976 1.00 94.62 121 LEU A CA 1
ATOM 933 C C . LEU A 1 121 ? 11.165 -6.257 -13.978 1.00 94.62 121 LEU A C 1
ATOM 935 O O . LEU A 1 121 ? 10.482 -5.514 -13.272 1.00 94.62 121 LEU A O 1
ATOM 939 N N . MET A 1 122 ? 11.069 -7.582 -13.924 1.00 92.31 122 MET A N 1
ATOM 940 C CA . MET A 1 122 ? 10.172 -8.265 -12.996 1.00 92.31 122 MET A CA 1
ATOM 941 C C . MET A 1 122 ? 10.842 -8.405 -11.632 1.00 92.31 122 MET A C 1
ATOM 943 O O . MET A 1 122 ? 12.002 -8.811 -11.554 1.00 92.31 122 MET A O 1
ATOM 947 N N . SER A 1 123 ? 10.094 -8.106 -10.575 1.00 90.88 123 SER A N 1
ATOM 948 C CA . SER A 1 123 ? 10.477 -8.395 -9.196 1.00 90.88 123 SER A CA 1
ATOM 949 C C . SER A 1 123 ? 9.321 -9.086 -8.478 1.00 90.88 123 SER A C 1
ATOM 951 O O . SER A 1 123 ? 8.180 -9.041 -8.946 1.00 90.88 123 SER A O 1
ATOM 953 N N . ASN A 1 124 ? 9.597 -9.714 -7.341 1.00 89.56 124 ASN A N 1
ATOM 954 C CA . ASN A 1 124 ? 8.566 -10.420 -6.579 1.00 89.56 124 ASN A CA 1
ATOM 955 C C . ASN A 1 124 ? 7.517 -9.499 -5.922 1.00 89.56 124 ASN A C 1
ATOM 957 O O . ASN A 1 124 ? 6.473 -9.991 -5.495 1.00 89.56 124 ASN A O 1
ATOM 961 N N . TYR A 1 125 ? 7.751 -8.180 -5.859 1.00 94.12 125 TYR A N 1
ATOM 962 C CA . TYR A 1 125 ? 6.825 -7.238 -5.212 1.00 94.12 125 TYR A CA 1
ATOM 963 C C . TYR A 1 125 ? 6.397 -6.073 -6.101 1.00 94.12 125 TYR A C 1
ATOM 965 O O . TYR A 1 125 ? 5.208 -5.928 -6.374 1.00 94.12 125 TYR A O 1
ATOM 973 N N . ILE A 1 126 ? 7.339 -5.226 -6.519 1.00 97.50 126 ILE A N 1
ATOM 974 C CA . ILE A 1 126 ? 7.060 -4.039 -7.338 1.00 97.50 126 ILE A CA 1
ATOM 975 C C . ILE A 1 126 ? 7.874 -4.173 -8.626 1.00 97.50 126 ILE A C 1
ATOM 977 O O . ILE A 1 126 ? 9.073 -3.856 -8.628 1.00 97.50 126 ILE A O 1
ATOM 981 N N . PRO A 1 127 ? 7.293 -4.729 -9.703 1.00 97.38 127 PRO A N 1
ATOM 982 C CA . PRO A 1 127 ? 7.973 -4.762 -10.986 1.00 97.38 127 PRO A CA 1
ATOM 983 C C . PRO A 1 127 ? 8.158 -3.329 -11.493 1.00 97.38 127 PRO A C 1
ATOM 985 O O . PRO A 1 127 ? 7.421 -2.423 -11.116 1.00 97.38 127 PRO A O 1
ATOM 988 N N . VAL A 1 128 ? 9.154 -3.098 -12.344 1.00 97.56 128 VAL A N 1
ATOM 989 C CA . VAL A 1 128 ? 9.427 -1.746 -12.843 1.00 97.56 128 VAL A CA 1
ATOM 990 C C . VAL A 1 128 ? 9.660 -1.725 -14.337 1.00 97.56 128 VAL A C 1
ATOM 992 O O . VAL A 1 128 ? 10.201 -2.664 -14.914 1.00 97.56 128 VAL A O 1
ATOM 995 N N . LEU A 1 129 ? 9.306 -0.610 -14.969 1.00 96.12 129 LEU A N 1
ATOM 996 C CA . LEU A 1 129 ? 9.900 -0.250 -16.249 1.00 96.12 129 LEU A CA 1
ATOM 997 C C . LEU A 1 129 ? 11.139 0.587 -15.956 1.00 96.12 129 LEU A C 1
ATOM 999 O O . LEU A 1 129 ? 11.050 1.618 -15.288 1.00 96.12 129 LEU A O 1
ATOM 1003 N N . GLN A 1 130 ? 12.298 0.157 -16.446 1.00 94.94 130 GLN A N 1
ATOM 1004 C CA . GLN A 1 130 ? 13.560 0.864 -16.283 1.00 94.94 130 GLN A CA 1
ATOM 1005 C C . GLN A 1 130 ? 13.592 2.105 -17.181 1.00 94.94 130 GLN A C 1
ATOM 1007 O O . GLN A 1 130 ? 14.249 2.143 -18.216 1.00 94.94 130 GLN A O 1
ATOM 1012 N N . HIS A 1 131 ? 12.833 3.125 -16.787 1.00 95.25 131 HIS A N 1
ATOM 1013 C CA . HIS A 1 131 ? 12.681 4.372 -17.520 1.00 95.25 131 HIS A CA 1
ATOM 1014 C C . HIS A 1 131 ? 12.369 5.527 -16.549 1.00 95.25 131 HIS A C 1
ATOM 1016 O O . HIS A 1 131 ? 11.526 5.360 -15.661 1.00 95.25 131 HIS A O 1
ATOM 1022 N N . PRO A 1 132 ? 12.962 6.729 -16.722 1.00 96.12 132 PRO A N 1
ATOM 1023 C CA . PRO A 1 132 ? 12.752 7.864 -15.815 1.00 96.12 132 PRO A CA 1
ATOM 1024 C C . PRO A 1 132 ? 11.280 8.234 -15.601 1.00 96.12 132 PRO A C 1
ATOM 1026 O O . PRO A 1 132 ? 10.883 8.578 -14.490 1.00 96.12 132 PRO A O 1
ATOM 1029 N N . LEU A 1 133 ? 10.456 8.124 -16.649 1.00 96.81 133 LEU A N 1
ATOM 1030 C CA . LEU A 1 133 ? 9.016 8.380 -16.552 1.00 96.81 133 LEU A CA 1
ATOM 1031 C C . LEU A 1 133 ? 8.341 7.430 -15.553 1.00 96.81 133 LEU A C 1
ATOM 1033 O O . LEU A 1 133 ? 7.635 7.896 -14.662 1.00 96.81 133 LEU A O 1
ATOM 1037 N N . PHE A 1 134 ? 8.603 6.124 -15.647 1.00 97.56 134 PHE A N 1
ATOM 1038 C CA . PHE A 1 134 ? 8.046 5.145 -14.715 1.00 97.56 134 PHE A CA 1
ATOM 1039 C C . PHE A 1 134 ? 8.534 5.413 -13.287 1.00 97.56 134 PHE A C 1
ATOM 1041 O O . PHE A 1 134 ? 7.720 5.486 -12.370 1.00 97.56 134 PHE A O 1
ATOM 1048 N N . PHE A 1 135 ? 9.834 5.667 -13.100 1.00 97.62 135 PHE A N 1
ATOM 1049 C CA . PHE A 1 135 ? 10.386 5.995 -11.782 1.00 97.62 135 PHE A CA 1
ATOM 1050 C C . PHE A 1 135 ? 9.776 7.263 -11.183 1.00 97.62 135 PHE A C 1
ATOM 1052 O O . PHE A 1 135 ? 9.505 7.294 -9.987 1.00 97.62 135 PHE A O 1
ATOM 1059 N N . SER A 1 136 ? 9.499 8.288 -11.994 1.00 98.31 136 SER A N 1
ATOM 1060 C CA . SER A 1 136 ? 8.810 9.492 -11.522 1.00 98.31 136 SER A CA 1
ATOM 1061 C C . SER A 1 136 ? 7.378 9.194 -11.067 1.00 98.31 136 SER A C 1
ATOM 1063 O O . SER A 1 136 ? 6.953 9.694 -10.028 1.00 98.31 136 SER A O 1
ATOM 1065 N N . GLY A 1 137 ? 6.659 8.324 -11.785 1.00 98.62 137 GLY A N 1
ATOM 1066 C CA . GLY A 1 137 ? 5.322 7.876 -11.403 1.00 98.62 137 GLY A CA 1
ATOM 1067 C C . GLY A 1 137 ? 5.332 7.066 -10.111 1.00 98.62 137 GLY A C 1
ATOM 1068 O O . GLY A 1 137 ? 4.564 7.362 -9.195 1.00 98.62 137 GLY A O 1
ATOM 1069 N N . LEU A 1 138 ? 6.256 6.110 -9.998 1.00 98.50 138 LEU A N 1
ATOM 1070 C CA . LEU A 1 138 ? 6.433 5.297 -8.799 1.00 98.50 138 LEU A CA 1
ATOM 1071 C C . LEU A 1 138 ? 6.838 6.149 -7.588 1.00 98.50 138 LEU A C 1
ATOM 1073 O O . LEU A 1 138 ? 6.289 5.965 -6.505 1.00 98.50 138 LEU A O 1
ATOM 1077 N N . LEU A 1 139 ? 7.734 7.125 -7.767 1.00 98.56 139 LEU A N 1
ATOM 1078 C CA . LEU A 1 139 ? 8.140 8.049 -6.708 1.00 98.56 139 LEU A CA 1
ATOM 1079 C C . LEU A 1 139 ? 6.978 8.945 -6.264 1.00 98.56 139 LEU A C 1
ATOM 1081 O O . LEU A 1 139 ? 6.737 9.074 -5.067 1.00 98.56 139 LEU A O 1
ATOM 1085 N N . LEU A 1 140 ? 6.230 9.537 -7.202 1.00 98.69 140 LEU A N 1
ATOM 1086 C CA . LEU A 1 140 ? 5.044 10.343 -6.885 1.00 98.69 140 LEU A CA 1
ATOM 1087 C C . LEU A 1 140 ? 3.998 9.524 -6.126 1.00 98.69 140 LEU A C 1
ATOM 1089 O O . LEU A 1 140 ? 3.461 9.987 -5.117 1.00 98.69 140 LEU A O 1
ATOM 1093 N N . PHE A 1 141 ? 3.750 8.292 -6.573 1.00 98.88 141 PHE A N 1
ATOM 1094 C CA . PHE A 1 141 ? 2.839 7.381 -5.898 1.00 98.88 141 PHE A CA 1
ATOM 1095 C C . PHE A 1 141 ? 3.339 7.024 -4.491 1.00 98.88 141 PHE A C 1
ATOM 1097 O O . PHE A 1 141 ? 2.582 7.131 -3.526 1.00 98.88 141 PHE A O 1
ATOM 1104 N N . GLY A 1 142 ? 4.623 6.684 -4.352 1.00 98.69 142 GLY A N 1
ATOM 1105 C CA . GLY A 1 142 ? 5.268 6.382 -3.075 1.00 98.69 142 GLY A CA 1
ATOM 1106 C C . GLY A 1 142 ? 5.225 7.552 -2.089 1.00 98.69 142 GLY A C 1
ATOM 1107 O O . GLY A 1 142 ? 4.936 7.347 -0.912 1.00 98.69 142 GLY A O 1
ATOM 1108 N N . LEU A 1 143 ? 5.414 8.789 -2.559 1.00 98.81 143 LEU A N 1
ATOM 1109 C CA . LEU A 1 143 ? 5.244 9.998 -1.748 1.00 98.81 143 LEU A CA 1
ATOM 1110 C C . LEU A 1 143 ? 3.786 10.184 -1.311 1.00 98.81 143 LEU A C 1
ATOM 1112 O O . LEU A 1 143 ? 3.530 10.468 -0.142 1.00 98.81 143 LEU A O 1
ATOM 1116 N N . GLY A 1 144 ? 2.825 9.977 -2.216 1.00 98.81 144 GLY A N 1
ATOM 1117 C CA . GLY A 1 144 ? 1.400 9.987 -1.876 1.00 98.81 144 GLY A CA 1
ATOM 1118 C C . GLY A 1 144 ? 1.052 8.952 -0.805 1.00 98.81 144 GLY A C 1
ATOM 1119 O O . GLY A 1 144 ? 0.375 9.271 0.172 1.00 98.81 144 GLY A O 1
ATOM 1120 N N . PHE A 1 145 ? 1.585 7.737 -0.932 1.00 98.75 145 PHE A N 1
ATOM 1121 C CA . PHE A 1 145 ? 1.432 6.677 0.061 1.00 98.75 145 PHE A CA 1
ATOM 1122 C C . PHE A 1 145 ? 2.092 7.032 1.403 1.00 98.75 145 PHE A C 1
ATOM 1124 O O . PHE A 1 145 ? 1.460 6.883 2.449 1.00 98.75 145 PHE A O 1
ATOM 1131 N N . ALA A 1 146 ? 3.309 7.578 1.402 1.00 98.75 146 ALA A N 1
ATOM 1132 C CA . ALA A 1 146 ? 3.982 8.021 2.620 1.00 98.75 146 ALA A CA 1
ATOM 1133 C C . ALA A 1 146 ? 3.194 9.118 3.353 1.00 98.75 146 ALA A C 1
ATOM 1135 O O . ALA A 1 146 ? 3.031 9.052 4.573 1.00 98.75 146 ALA A O 1
ATOM 1136 N N . LEU A 1 147 ? 2.632 10.087 2.621 1.00 98.38 147 LEU A N 1
ATOM 1137 C CA . LEU A 1 147 ? 1.757 11.108 3.200 1.00 98.38 147 LEU A CA 1
ATOM 1138 C C . LEU A 1 147 ? 0.444 10.520 3.729 1.00 98.38 147 LEU A C 1
ATOM 1140 O O . LEU A 1 147 ? -0.026 10.952 4.782 1.00 98.38 147 LEU A O 1
ATOM 1144 N N . LEU A 1 148 ? -0.137 9.527 3.048 1.00 98.31 148 LEU A N 1
ATOM 1145 C CA . LEU A 1 148 ? -1.324 8.816 3.528 1.00 98.31 148 LEU A CA 1
ATOM 1146 C C . LEU A 1 148 ? -1.040 8.112 4.863 1.00 98.31 148 LEU A C 1
ATOM 1148 O O . LEU A 1 148 ? -1.828 8.239 5.804 1.00 98.31 148 LEU A O 1
ATOM 1152 N N . VAL A 1 149 ? 0.085 7.401 4.964 1.00 98.31 149 VAL A N 1
ATOM 1153 C CA . VAL A 1 149 ? 0.505 6.722 6.197 1.00 98.31 149 VAL A CA 1
ATOM 1154 C C . VAL A 1 149 ? 0.759 7.742 7.304 1.00 98.31 149 VAL A C 1
ATOM 1156 O O . VAL A 1 149 ? 0.204 7.605 8.392 1.00 98.31 149 VAL A O 1
ATOM 1159 N N . LEU A 1 150 ? 1.508 8.812 7.022 1.00 97.62 150 LEU A N 1
ATOM 1160 C CA . LEU A 1 150 ? 1.772 9.884 7.981 1.00 97.62 150 LEU A CA 1
ATOM 1161 C C . LEU A 1 150 ? 0.474 10.515 8.502 1.00 97.62 150 LEU A C 1
ATOM 1163 O O . LEU A 1 150 ? 0.289 10.637 9.713 1.00 97.62 150 LEU A O 1
ATOM 1167 N N . ASN A 1 151 ? -0.453 10.865 7.607 1.00 96.75 151 ASN A N 1
ATOM 1168 C CA . ASN A 1 151 ? -1.763 11.392 7.978 1.00 96.75 151 ASN A CA 1
ATOM 1169 C C . ASN A 1 151 ? -2.527 10.412 8.883 1.00 96.75 151 ASN A C 1
ATOM 1171 O O . ASN A 1 151 ? -3.073 10.808 9.914 1.00 96.75 151 ASN A O 1
ATOM 1175 N N . SER A 1 152 ? -2.525 9.126 8.526 1.00 95.75 152 SER A N 1
ATOM 1176 C CA . SER A 1 152 ? -3.198 8.067 9.288 1.00 95.75 152 SER A CA 1
ATOM 1177 C C . SER A 1 152 ? -2.606 7.895 10.690 1.00 95.75 152 SER A C 1
ATOM 1179 O O . SER A 1 152 ? -3.351 7.670 11.642 1.00 95.75 152 SER A O 1
ATOM 1181 N N . MET A 1 153 ? -1.287 8.059 10.837 1.00 95.44 153 MET A N 1
ATOM 1182 C CA . MET A 1 153 ? -0.597 8.024 12.129 1.00 95.44 153 MET A CA 1
ATOM 1183 C C . MET A 1 153 ? -0.913 9.257 12.989 1.00 95.44 153 MET A C 1
ATOM 1185 O O . MET A 1 153 ? -1.214 9.112 14.173 1.00 95.44 153 MET A O 1
ATOM 1189 N N . ILE A 1 154 ? -0.911 10.461 12.404 1.00 95.69 154 ILE A N 1
ATOM 1190 C CA . ILE A 1 154 ? -1.210 11.717 13.118 1.00 95.69 154 ILE A CA 1
ATOM 1191 C C . ILE A 1 154 ? -2.657 11.729 13.629 1.00 95.69 154 ILE A C 1
ATOM 1193 O O . ILE A 1 154 ? -2.917 12.068 14.785 1.00 95.69 154 ILE A O 1
ATOM 1197 N N . PHE A 1 155 ? -3.611 11.340 12.781 1.00 95.12 155 PHE A N 1
ATOM 1198 C CA . PHE A 1 155 ? -5.043 11.394 13.088 1.00 95.12 155 PHE A CA 1
ATOM 1199 C C . PHE A 1 155 ? -5.624 10.042 13.512 1.00 95.12 155 PHE A C 1
ATOM 1201 O O . PHE A 1 155 ? -6.838 9.838 13.457 1.00 95.12 155 PHE A O 1
ATOM 1208 N N . MET A 1 156 ? -4.782 9.124 13.986 1.00 93.06 156 MET A N 1
ATOM 1209 C CA . MET A 1 156 ? -5.175 7.776 14.387 1.00 93.06 156 MET A CA 1
ATOM 1210 C C . MET A 1 156 ? -6.324 7.789 15.412 1.00 93.06 156 MET A C 1
ATOM 1212 O O . MET A 1 156 ? -6.210 8.391 16.491 1.00 93.06 156 MET A O 1
ATOM 1216 N N . ALA A 1 157 ? -7.442 7.116 15.102 1.00 92.00 157 ALA A N 1
ATOM 1217 C CA . ALA A 1 157 ? -8.555 6.974 16.041 1.00 92.00 157 ALA A CA 1
ATOM 1218 C C . ALA A 1 157 ? -8.192 6.056 17.211 1.00 92.00 157 ALA A C 1
ATOM 1220 O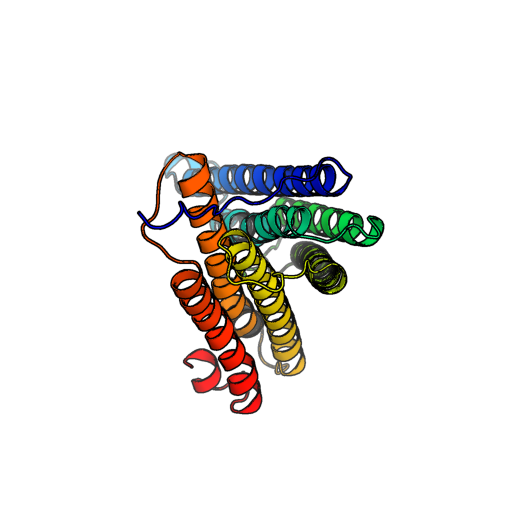 O . ALA A 1 157 ? -7.533 5.030 17.024 1.00 92.00 157 ALA A O 1
ATOM 1221 N N . PRO A 1 158 ? -8.644 6.382 18.434 1.00 92.06 158 PRO A N 1
ATOM 1222 C CA . PRO A 1 158 ? -8.380 5.531 19.573 1.00 92.06 158 PRO A CA 1
ATOM 1223 C C . PRO A 1 158 ? -9.233 4.262 19.464 1.00 92.06 158 PRO A C 1
ATOM 1225 O O . PRO A 1 158 ? -10.423 4.306 19.129 1.00 92.06 158 PRO A O 1
ATOM 1228 N N . VAL A 1 159 ? -8.625 3.130 19.811 1.00 91.88 159 VAL A N 1
ATOM 1229 C CA . VAL A 1 159 ? -9.303 1.826 19.904 1.00 91.88 159 VAL A CA 1
ATOM 1230 C C . VAL A 1 159 ? -10.441 1.867 20.934 1.00 91.88 159 VAL A C 1
ATOM 1232 O O . VAL A 1 159 ? -11.478 1.232 20.747 1.00 91.88 159 VAL A O 1
ATOM 1235 N N . GLY A 1 160 ? -10.282 2.697 21.969 1.00 87.00 160 GLY A N 1
ATOM 1236 C CA . GLY A 1 160 ? -11.217 2.854 23.078 1.00 87.00 160 GLY A CA 1
ATOM 1237 C C . GLY A 1 160 ? -10.782 2.062 24.318 1.00 87.00 160 GLY A C 1
ATOM 1238 O O . GLY A 1 160 ? -9.892 1.220 24.228 1.00 87.00 160 GLY A O 1
ATOM 1239 N N . PRO A 1 161 ? -11.392 2.335 25.483 1.00 77.44 161 PRO A N 1
ATOM 1240 C CA . PRO A 1 161 ? -10.967 1.752 26.759 1.00 77.44 161 PRO A CA 1
ATOM 1241 C C . PRO A 1 161 ? -11.460 0.314 26.994 1.00 77.44 161 PRO A C 1
ATOM 1243 O O . PRO A 1 161 ? -10.993 -0.348 27.915 1.00 77.44 161 PRO A O 1
ATOM 1246 N N . TRP A 1 162 ? -12.396 -0.184 26.179 1.00 83.38 162 TRP A N 1
ATOM 1247 C CA . TRP A 1 162 ? -13.037 -1.487 26.376 1.00 83.38 162 TRP A CA 1
ATOM 1248 C C . TRP A 1 162 ? -12.839 -2.418 25.182 1.00 83.38 162 TRP A C 1
ATOM 1250 O O . TRP A 1 162 ? -12.847 -1.992 24.024 1.00 83.38 162 TRP A O 1
ATOM 1260 N N . MET A 1 163 ? -12.760 -3.717 25.479 1.00 88.56 163 MET A N 1
ATOM 1261 C CA . MET A 1 163 ? -12.605 -4.794 24.502 1.00 88.56 163 MET A CA 1
ATOM 1262 C C . MET A 1 163 ? -13.882 -4.999 23.669 1.00 88.56 163 MET A C 1
ATOM 1264 O O . MET A 1 163 ? -14.702 -5.867 23.965 1.00 88.56 163 MET A O 1
ATOM 1268 N N . SER A 1 164 ? -14.070 -4.178 22.635 1.00 93.44 164 SER A N 1
ATOM 1269 C CA . SER A 1 164 ? -15.269 -4.173 21.787 1.00 93.44 164 SER A CA 1
ATOM 1270 C C . SER A 1 164 ? -14.973 -4.604 20.350 1.00 93.44 164 SER A C 1
ATOM 1272 O O . SER A 1 164 ? -13.861 -4.437 19.857 1.00 93.44 164 SER A O 1
ATOM 1274 N N . ALA A 1 165 ? -15.988 -5.119 19.651 1.00 93.75 165 ALA A N 1
ATOM 1275 C CA . ALA A 1 165 ? -15.880 -5.514 18.244 1.00 93.75 165 ALA A CA 1
ATOM 1276 C C . ALA A 1 165 ? -15.473 -4.341 17.332 1.00 93.75 165 ALA A C 1
ATOM 1278 O O . ALA A 1 165 ? -14.584 -4.484 16.497 1.00 93.75 165 ALA A O 1
ATOM 1279 N N . ARG A 1 166 ? -16.054 -3.151 17.547 1.00 94.25 166 ARG A N 1
ATOM 1280 C CA . ARG A 1 166 ? -15.644 -1.920 16.849 1.00 94.25 166 ARG A CA 1
ATOM 1281 C C . ARG A 1 166 ? -14.202 -1.541 17.173 1.00 94.25 166 ARG A C 1
ATOM 1283 O O . ARG A 1 166 ? -13.447 -1.229 16.261 1.00 94.25 166 ARG A O 1
ATOM 1290 N N . GLY A 1 167 ? -13.813 -1.610 18.448 1.00 95.44 167 GLY A N 1
ATOM 1291 C CA . GLY A 1 167 ? -12.434 -1.379 18.877 1.00 95.44 167 GLY A CA 1
ATOM 1292 C C . GLY A 1 167 ? -11.452 -2.324 18.185 1.00 95.44 167 GLY A C 1
ATOM 1293 O O . GLY A 1 167 ? -10.428 -1.873 17.690 1.00 95.44 167 GLY A O 1
ATOM 1294 N N . ALA A 1 168 ? -11.799 -3.605 18.045 1.00 96.44 168 ALA A N 1
ATOM 1295 C CA . ALA A 1 168 ? -10.976 -4.574 17.326 1.00 96.44 168 ALA A CA 1
ATOM 1296 C C . ALA A 1 168 ? -10.761 -4.194 15.848 1.00 96.44 168 ALA A C 1
ATOM 1298 O O . ALA A 1 168 ? -9.636 -4.286 15.363 1.00 96.44 168 ALA A O 1
ATOM 1299 N N . LEU A 1 169 ? -11.789 -3.689 15.151 1.00 97.12 169 LEU A N 1
ATOM 1300 C CA . LEU A 1 169 ? -11.615 -3.174 13.785 1.00 97.12 169 LEU A CA 1
ATOM 1301 C C . LEU A 1 169 ? -10.694 -1.949 13.749 1.00 97.12 169 LEU A C 1
ATOM 1303 O O . LEU A 1 169 ? -9.798 -1.888 12.913 1.00 97.12 169 LEU A O 1
ATOM 1307 N N . ARG A 1 170 ? -10.865 -0.997 14.680 1.00 96.75 170 ARG A N 1
ATOM 1308 C CA . ARG A 1 170 ? -9.978 0.177 14.789 1.00 96.75 170 ARG A CA 1
ATOM 1309 C C . ARG A 1 170 ? -8.533 -0.237 15.063 1.00 96.75 170 ARG A C 1
ATOM 1311 O O . ARG A 1 170 ? -7.621 0.313 14.460 1.00 96.75 170 ARG A O 1
ATOM 1318 N N . PHE A 1 171 ? -8.326 -1.227 15.930 1.00 97.56 171 PHE A N 1
ATOM 1319 C CA . PHE A 1 171 ? -7.009 -1.803 16.194 1.00 97.56 171 PHE A CA 1
ATOM 1320 C C . PHE A 1 171 ? -6.405 -2.410 14.924 1.00 97.56 171 PHE A C 1
ATOM 1322 O O . PHE A 1 171 ? -5.257 -2.113 14.612 1.00 97.56 171 PHE A O 1
ATOM 1329 N N . GLY A 1 172 ? -7.177 -3.183 14.154 1.00 98.00 172 GLY A N 1
ATOM 1330 C CA . GLY A 1 172 ? -6.732 -3.733 12.869 1.00 98.00 172 GLY A CA 1
ATOM 1331 C C . GLY A 1 172 ? -6.327 -2.652 11.864 1.00 98.00 172 GLY A C 1
ATOM 1332 O O . GLY A 1 172 ? -5.266 -2.732 11.260 1.00 98.00 172 GLY A O 1
ATOM 1333 N N . LEU A 1 173 ? -7.117 -1.583 11.741 1.00 98.25 173 LEU A N 1
ATOM 1334 C CA . LEU A 1 173 ? -6.797 -0.465 10.847 1.00 98.25 173 LEU A CA 1
ATOM 1335 C C . LEU A 1 173 ? -5.556 0.315 11.296 1.00 98.25 173 LEU A C 1
ATOM 1337 O O . LEU A 1 173 ? -4.722 0.670 10.464 1.00 98.25 173 LEU A O 1
ATOM 1341 N N . ASN A 1 174 ? -5.412 0.555 12.600 1.00 97.94 174 ASN A N 1
ATOM 1342 C CA . ASN A 1 174 ? -4.254 1.246 13.166 1.00 97.94 174 ASN A CA 1
ATOM 1343 C C . ASN A 1 174 ? -2.974 0.416 13.014 1.00 97.94 174 ASN A C 1
ATOM 1345 O O . ASN A 1 174 ? -1.934 0.946 12.639 1.00 97.94 174 ASN A O 1
ATOM 1349 N N . THR A 1 175 ? -3.049 -0.889 13.272 1.00 97.94 175 THR A N 1
ATOM 1350 C CA . THR A 1 175 ? -1.912 -1.805 13.105 1.00 97.94 175 THR A CA 1
ATOM 1351 C C . THR A 1 175 ? -1.543 -2.009 11.640 1.00 97.94 175 THR A C 1
ATOM 1353 O O . THR A 1 175 ? -0.359 -2.075 11.334 1.00 97.94 175 THR A O 1
ATOM 1356 N N . ALA A 1 176 ? -2.510 -1.989 10.718 1.00 98.56 176 ALA A N 1
ATOM 1357 C CA . ALA A 1 176 ? -2.222 -1.941 9.286 1.00 98.56 176 ALA A CA 1
ATOM 1358 C C . ALA A 1 176 ? -1.473 -0.655 8.890 1.00 98.56 176 ALA A C 1
ATOM 1360 O O . ALA A 1 176 ? -0.538 -0.718 8.099 1.00 98.56 176 ALA A O 1
ATOM 1361 N N . ALA A 1 177 ? -1.828 0.505 9.460 1.00 98.31 177 ALA A N 1
ATOM 1362 C CA . ALA A 1 177 ? -1.090 1.751 9.221 1.00 98.31 177 ALA A CA 1
ATOM 1363 C C . ALA A 1 177 ? 0.340 1.697 9.793 1.00 98.31 177 ALA A C 1
ATOM 1365 O O . ALA A 1 177 ? 1.276 2.175 9.157 1.00 98.31 177 ALA A O 1
ATOM 1366 N N . ILE A 1 178 ? 0.527 1.065 10.958 1.00 98.38 178 ILE A N 1
ATOM 1367 C CA . ILE A 1 178 ? 1.858 0.805 11.532 1.00 98.38 178 ILE A CA 1
ATOM 1368 C C . ILE A 1 178 ? 2.664 -0.123 10.616 1.00 98.38 178 ILE A C 1
ATOM 1370 O O . ILE A 1 178 ? 3.817 0.173 10.321 1.00 98.38 178 ILE A O 1
ATOM 1374 N N . SER A 1 179 ? 2.057 -1.201 10.117 1.00 98.69 179 SER A N 1
ATOM 1375 C CA . SER A 1 179 ? 2.690 -2.115 9.161 1.00 98.69 179 SER A CA 1
ATOM 1376 C C . SER A 1 179 ? 3.127 -1.386 7.887 1.00 98.69 179 SER A C 1
ATOM 1378 O O . SER A 1 179 ? 4.266 -1.514 7.449 1.00 98.69 179 SER A O 1
ATOM 1380 N N . ALA A 1 180 ? 2.267 -0.521 7.346 1.00 98.75 180 ALA A N 1
ATOM 1381 C CA . ALA A 1 180 ? 2.592 0.337 6.211 1.00 98.75 180 ALA A CA 1
ATOM 1382 C C . ALA A 1 180 ? 3.768 1.293 6.499 1.00 98.75 180 ALA A C 1
ATOM 1384 O O . ALA A 1 180 ? 4.617 1.501 5.633 1.00 98.75 180 ALA A O 1
ATOM 1385 N N . ALA A 1 181 ? 3.854 1.845 7.713 1.00 98.62 181 ALA A N 1
ATOM 1386 C CA . ALA A 1 181 ? 4.987 2.669 8.128 1.00 98.62 181 ALA A CA 1
ATOM 1387 C C . ALA A 1 181 ? 6.290 1.857 8.206 1.00 98.62 181 ALA A C 1
ATOM 1389 O O . ALA A 1 181 ? 7.323 2.327 7.736 1.00 98.62 181 ALA A O 1
ATOM 1390 N N . VAL A 1 182 ? 6.246 0.630 8.738 1.00 98.69 182 VAL A N 1
ATOM 1391 C CA . VAL A 1 182 ? 7.408 -0.273 8.755 1.00 98.69 182 VAL A CA 1
ATOM 1392 C C . VAL A 1 182 ? 7.840 -0.632 7.332 1.00 98.69 182 VAL A C 1
ATOM 1394 O O . VAL A 1 182 ? 9.030 -0.579 7.047 1.00 98.69 182 VAL A O 1
ATOM 1397 N N . ALA A 1 183 ? 6.906 -0.886 6.410 1.00 98.62 183 ALA A N 1
ATOM 1398 C CA . ALA A 1 183 ? 7.237 -1.122 5.003 1.00 98.62 183 ALA A CA 1
ATOM 1399 C C . ALA A 1 183 ? 7.994 0.061 4.373 1.00 98.62 183 ALA A C 1
ATOM 1401 O O . ALA A 1 183 ? 9.007 -0.141 3.705 1.00 98.62 183 ALA A O 1
ATOM 1402 N N . LEU A 1 184 ? 7.543 1.298 4.620 1.00 98.69 184 LEU A N 1
ATOM 1403 C CA . LEU A 1 184 ? 8.229 2.512 4.159 1.00 98.69 184 LEU A CA 1
ATOM 1404 C C . LEU A 1 184 ? 9.641 2.638 4.744 1.00 98.69 184 LEU A C 1
ATOM 1406 O O . LEU A 1 184 ? 10.568 3.005 4.022 1.00 98.69 184 LEU A O 1
ATOM 1410 N N . LEU A 1 185 ? 9.815 2.300 6.026 1.00 98.44 185 LEU A N 1
ATOM 1411 C CA . LEU A 1 185 ? 11.135 2.249 6.653 1.00 98.44 185 LEU A CA 1
ATOM 1412 C C . LEU A 1 185 ? 12.022 1.188 5.995 1.00 98.44 185 LEU A C 1
ATOM 1414 O O . LEU A 1 185 ? 13.167 1.492 5.688 1.00 98.44 185 LEU A O 1
ATOM 1418 N N . CYS A 1 186 ? 11.503 -0.011 5.719 1.00 98.25 186 CYS A N 1
ATOM 1419 C CA . CYS A 1 186 ? 12.245 -1.072 5.038 1.00 98.25 186 CYS A CA 1
ATOM 1420 C C . CYS A 1 186 ? 12.670 -0.667 3.619 1.00 98.25 186 CYS A C 1
ATOM 1422 O O . CYS A 1 186 ? 13.828 -0.871 3.270 1.00 98.25 186 CYS A O 1
ATOM 1424 N N . PHE A 1 187 ? 11.807 -0.019 2.824 1.00 98.12 187 PHE A N 1
ATOM 1425 C CA . PHE A 1 187 ? 12.211 0.510 1.512 1.00 98.12 187 PHE A CA 1
ATOM 1426 C C . PHE A 1 187 ? 13.345 1.537 1.634 1.00 98.12 187 PHE A C 1
ATOM 1428 O O . PHE A 1 187 ? 14.336 1.459 0.907 1.00 98.12 187 PHE A O 1
ATOM 1435 N N . GLY A 1 188 ? 13.228 2.480 2.576 1.00 98.06 188 GLY A N 1
ATOM 1436 C CA . GLY A 1 188 ? 14.273 3.472 2.832 1.00 98.06 188 GLY A CA 1
ATOM 1437 C C . GLY A 1 188 ? 15.580 2.841 3.318 1.00 98.06 188 GLY A C 1
ATOM 1438 O O . GLY A 1 188 ? 16.659 3.255 2.903 1.00 98.06 188 GLY A O 1
ATOM 1439 N N . TRP A 1 189 ? 15.489 1.807 4.154 1.00 97.94 189 TRP A N 1
ATOM 1440 C CA . TRP A 1 189 ? 16.643 1.095 4.692 1.00 97.94 189 TRP A CA 1
ATOM 1441 C C . TRP A 1 189 ? 17.338 0.250 3.618 1.00 97.94 189 TRP A C 1
ATOM 1443 O O . TRP A 1 189 ? 18.562 0.310 3.506 1.00 97.94 189 TRP A O 1
ATOM 1453 N N . SER A 1 190 ? 16.582 -0.464 2.775 1.00 97.25 190 SER A N 1
ATOM 1454 C CA . SER A 1 190 ? 17.129 -1.168 1.608 1.00 97.25 190 SER A CA 1
ATOM 1455 C C . SER A 1 190 ? 17.852 -0.207 0.674 1.00 97.25 190 SER A C 1
ATOM 1457 O O . SER A 1 190 ? 18.970 -0.493 0.262 1.00 97.25 190 SER A O 1
ATOM 1459 N N . TYR A 1 191 ? 17.258 0.953 0.382 1.00 96.56 191 TYR A N 1
ATOM 1460 C CA . TYR A 1 191 ? 17.902 1.966 -0.452 1.00 96.56 191 TYR A CA 1
ATOM 1461 C C . TYR A 1 191 ? 19.205 2.488 0.174 1.00 96.56 191 TYR A C 1
ATOM 1463 O O . TYR A 1 191 ? 20.219 2.587 -0.508 1.00 96.56 191 TYR A O 1
ATOM 1471 N N . ALA A 1 192 ? 19.204 2.779 1.479 1.00 96.94 192 ALA A N 1
ATOM 1472 C CA . ALA A 1 192 ? 20.368 3.320 2.181 1.00 96.94 192 ALA A CA 1
ATOM 1473 C C . ALA A 1 192 ? 21.544 2.333 2.298 1.00 96.94 192 ALA A C 1
ATOM 1475 O O . ALA A 1 192 ? 22.688 2.767 2.409 1.00 96.94 192 ALA A O 1
ATOM 1476 N N . GLN A 1 193 ? 21.273 1.025 2.297 1.00 95.94 193 GLN A N 1
ATOM 1477 C CA . GLN A 1 193 ? 22.295 -0.027 2.356 1.00 95.94 193 GLN A CA 1
ATOM 1478 C C . GLN A 1 193 ? 22.655 -0.608 0.982 1.00 95.94 193 GLN A C 1
ATOM 1480 O O . GLN A 1 193 ? 23.448 -1.548 0.912 1.00 95.94 193 GLN A O 1
ATOM 1485 N N . MET A 1 194 ? 22.069 -0.091 -0.101 1.00 96.06 194 MET A N 1
ATOM 1486 C CA . MET A 1 194 ? 22.232 -0.663 -1.432 1.00 96.06 194 MET A CA 1
ATOM 1487 C C . MET A 1 194 ? 23.673 -0.513 -1.941 1.00 96.06 194 MET A C 1
ATOM 1489 O O . MET A 1 194 ? 24.169 0.611 -2.015 1.00 96.06 194 MET A O 1
ATOM 1493 N N . PRO A 1 195 ? 24.354 -1.608 -2.327 1.00 94.12 195 PRO A N 1
ATOM 1494 C CA . PRO A 1 195 ? 25.662 -1.518 -2.960 1.00 94.12 195 PRO A CA 1
ATOM 1495 C C . PRO A 1 195 ? 25.583 -0.975 -4.392 1.00 94.12 195 PRO A C 1
ATOM 1497 O O . PRO A 1 195 ? 24.749 -1.415 -5.182 1.00 94.12 195 PRO A O 1
ATOM 1500 N N . ASP A 1 196 ? 26.542 -0.127 -4.769 1.00 92.88 196 ASP A N 1
ATOM 1501 C CA . ASP A 1 196 ? 26.598 0.517 -6.094 1.00 92.88 196 ASP A CA 1
ATOM 1502 C C . ASP A 1 196 ? 26.813 -0.456 -7.270 1.00 92.88 196 ASP A C 1
ATOM 1504 O O . ASP A 1 196 ? 26.591 -0.102 -8.428 1.00 92.88 196 ASP A O 1
ATOM 1508 N N . TYR A 1 197 ? 27.270 -1.684 -7.001 1.00 92.94 197 TYR A N 1
ATOM 1509 C CA . TYR A 1 197 ? 27.530 -2.684 -8.042 1.00 92.94 197 TYR A CA 1
ATOM 1510 C C . TYR A 1 197 ? 26.277 -3.464 -8.470 1.00 92.94 197 TYR A C 1
ATOM 1512 O O . TYR A 1 197 ? 26.316 -4.158 -9.489 1.00 92.94 197 TYR A O 1
ATOM 1520 N N . LEU A 1 198 ? 25.178 -3.395 -7.707 1.00 92.81 198 LEU A N 1
ATOM 1521 C CA . LEU A 1 198 ? 23.924 -4.052 -8.070 1.00 92.81 198 LEU A CA 1
ATOM 1522 C C . LEU A 1 198 ? 23.147 -3.176 -9.051 1.00 92.81 198 LEU A C 1
ATOM 1524 O O . LEU A 1 198 ? 22.829 -2.028 -8.760 1.00 92.81 198 LEU A O 1
ATOM 1528 N N . LEU A 1 199 ? 22.802 -3.737 -10.210 1.00 92.12 199 LEU A N 1
ATOM 1529 C CA . LEU A 1 199 ? 22.095 -3.035 -11.282 1.00 92.12 199 LEU A CA 1
ATOM 1530 C C . LEU A 1 199 ? 20.933 -3.878 -11.817 1.00 92.12 199 LEU A C 1
ATOM 1532 O O . LEU A 1 199 ? 20.880 -5.092 -11.626 1.00 92.12 199 LEU A O 1
ATOM 1536 N N . GLY A 1 200 ? 20.005 -3.232 -12.524 1.00 92.69 200 GLY A N 1
ATOM 1537 C CA . GLY A 1 200 ? 18.912 -3.914 -13.218 1.00 92.69 200 GLY A CA 1
ATOM 1538 C C . GLY A 1 200 ? 18.019 -4.719 -12.271 1.00 92.69 200 GLY A C 1
ATOM 1539 O O . GLY A 1 200 ? 17.612 -4.230 -11.220 1.00 92.69 200 GLY A O 1
ATOM 1540 N N . GLN A 1 201 ? 17.690 -5.954 -12.650 1.00 93.50 201 GLN A N 1
ATOM 1541 C CA . GLN A 1 201 ? 16.705 -6.766 -11.932 1.00 93.50 201 GLN A CA 1
ATOM 1542 C C . GLN A 1 201 ? 17.093 -7.046 -10.472 1.00 93.50 201 GLN A C 1
ATOM 1544 O O . GLN A 1 201 ? 16.257 -6.881 -9.591 1.00 93.50 201 GLN A O 1
ATOM 1549 N N . SER A 1 202 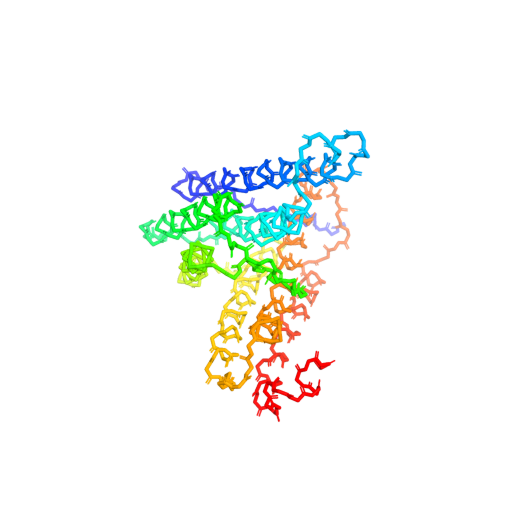? 18.350 -7.410 -10.193 1.00 93.44 202 SER A N 1
ATOM 1550 C CA . SER A 1 202 ? 18.798 -7.717 -8.825 1.00 93.44 202 SER A CA 1
ATOM 1551 C C . SER A 1 202 ? 18.729 -6.505 -7.897 1.00 93.44 202 SER A C 1
ATOM 1553 O O . SER A 1 202 ? 18.443 -6.657 -6.713 1.00 93.44 202 SER A O 1
ATOM 1555 N N . PHE A 1 203 ? 18.955 -5.301 -8.435 1.00 95.25 203 PHE A N 1
ATOM 1556 C CA . PHE A 1 203 ? 18.798 -4.058 -7.681 1.00 95.25 203 PHE A CA 1
ATOM 1557 C C . PHE A 1 203 ? 17.347 -3.874 -7.224 1.00 95.25 203 PHE A C 1
ATOM 1559 O O . PHE A 1 203 ? 17.100 -3.663 -6.040 1.00 9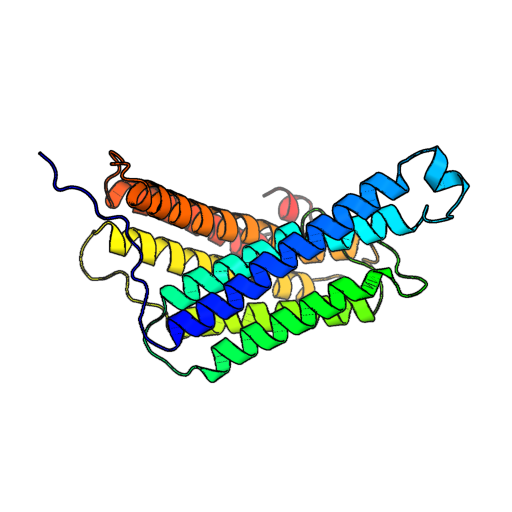5.25 203 PHE A O 1
ATOM 1566 N N . PHE A 1 204 ? 16.380 -3.978 -8.143 1.00 96.19 204 PHE A N 1
ATOM 1567 C CA . PHE A 1 204 ? 14.968 -3.753 -7.813 1.00 96.19 204 PHE A CA 1
ATOM 1568 C C . PHE A 1 204 ? 14.367 -4.882 -6.981 1.00 96.19 204 PHE A C 1
ATOM 1570 O O . PHE A 1 204 ? 13.553 -4.610 -6.101 1.00 96.19 204 PHE A O 1
ATOM 1577 N N . GLU A 1 205 ? 14.798 -6.120 -7.216 1.00 95.00 205 GLU A N 1
ATOM 1578 C CA . GLU A 1 205 ? 14.425 -7.262 -6.386 1.00 95.00 205 GLU A CA 1
ATOM 1579 C C . GLU A 1 205 ? 14.783 -6.996 -4.923 1.00 95.00 205 GLU A C 1
ATOM 1581 O O . GLU A 1 205 ? 13.912 -7.016 -4.055 1.00 95.00 205 GLU A O 1
ATOM 1586 N N . LEU A 1 206 ? 16.041 -6.632 -4.656 1.00 95.31 206 LEU A N 1
ATOM 1587 C CA . LEU A 1 206 ? 16.502 -6.402 -3.293 1.00 95.31 206 LEU A CA 1
ATOM 1588 C C . LEU A 1 206 ? 15.963 -5.100 -2.683 1.00 95.31 206 LEU A C 1
ATOM 1590 O O . LEU A 1 206 ? 15.663 -5.043 -1.488 1.00 95.31 206 LEU A O 1
ATOM 1594 N N . LEU A 1 207 ? 15.798 -4.053 -3.498 1.00 96.81 207 LEU A N 1
ATOM 1595 C CA . LEU A 1 207 ? 15.217 -2.785 -3.060 1.00 96.81 207 LEU A CA 1
ATOM 1596 C C . LEU A 1 207 ? 13.797 -2.979 -2.521 1.00 96.81 207 LEU A C 1
ATOM 1598 O O . LEU A 1 207 ? 13.445 -2.400 -1.491 1.00 96.81 207 LEU A O 1
ATOM 1602 N N . PHE A 1 208 ? 12.985 -3.780 -3.217 1.00 97.50 208 PHE A N 1
ATOM 1603 C CA . PHE A 1 208 ? 11.576 -3.945 -2.886 1.00 97.50 208 PHE A CA 1
ATOM 1604 C C . PHE A 1 208 ? 11.267 -5.159 -2.011 1.00 97.50 208 PHE A C 1
ATOM 1606 O O . PHE A 1 208 ? 10.149 -5.224 -1.506 1.00 97.50 208 PHE A O 1
ATOM 1613 N N . TRP A 1 209 ? 12.220 -6.068 -1.776 1.00 96.31 209 TRP A N 1
ATOM 1614 C CA . TRP A 1 209 ? 11.994 -7.298 -1.011 1.00 96.31 209 TRP A CA 1
ATOM 1615 C C . TRP A 1 209 ? 11.408 -7.048 0.382 1.00 96.31 209 TRP A C 1
ATOM 1617 O O . TRP A 1 209 ? 10.255 -7.384 0.640 1.00 96.31 209 TRP A O 1
ATOM 1627 N N . GLY A 1 210 ? 12.166 -6.406 1.277 1.00 96.06 210 GLY A N 1
ATOM 1628 C CA . GLY A 1 210 ? 11.750 -6.240 2.672 1.00 96.06 210 GLY A CA 1
ATOM 1629 C C . GLY A 1 210 ? 10.494 -5.380 2.826 1.00 96.06 210 GLY A C 1
ATOM 1630 O O . GLY A 1 210 ? 9.544 -5.768 3.505 1.00 96.06 210 GLY A O 1
ATOM 1631 N N . GLY A 1 211 ? 10.439 -4.226 2.153 1.00 97.44 211 GLY A N 1
ATOM 1632 C CA . GLY A 1 211 ? 9.257 -3.359 2.208 1.00 97.44 211 GLY A CA 1
ATOM 1633 C C . GLY A 1 211 ? 8.021 -3.997 1.566 1.00 97.44 211 GLY A C 1
ATOM 1634 O O . GLY A 1 211 ? 6.924 -3.912 2.117 1.00 97.44 211 GLY A O 1
ATOM 1635 N N . GLY A 1 212 ? 8.192 -4.694 0.441 1.00 97.50 212 GLY A N 1
ATOM 1636 C CA . GLY A 1 212 ? 7.127 -5.422 -0.241 1.00 97.50 212 GLY A CA 1
ATOM 1637 C C . GLY A 1 212 ? 6.594 -6.591 0.585 1.00 97.50 212 GLY A C 1
ATOM 1638 O O . GLY A 1 212 ? 5.377 -6.773 0.660 1.00 97.50 212 GLY A O 1
ATOM 1639 N N . HIS A 1 213 ? 7.474 -7.319 1.276 1.00 96.19 213 HIS A N 1
ATOM 1640 C CA . HIS A 1 213 ? 7.097 -8.391 2.196 1.00 96.19 213 HIS A CA 1
ATOM 1641 C C . HIS A 1 213 ? 6.221 -7.860 3.334 1.00 96.19 213 HIS A C 1
ATOM 1643 O O . HIS A 1 213 ? 5.128 -8.370 3.585 1.00 96.19 213 HIS A O 1
ATOM 1649 N N . VAL A 1 214 ? 6.636 -6.758 3.965 1.00 98.19 214 VAL A N 1
ATOM 1650 C CA . VAL A 1 214 ? 5.849 -6.103 5.019 1.00 98.19 214 VAL A CA 1
ATOM 1651 C C . VAL A 1 214 ? 4.504 -5.580 4.490 1.00 98.19 214 VAL A C 1
ATOM 1653 O O . VAL A 1 214 ? 3.488 -5.663 5.186 1.00 98.19 214 VAL A O 1
ATOM 1656 N N . LEU A 1 215 ? 4.437 -5.090 3.245 1.00 98.19 215 LEU A N 1
ATOM 1657 C CA . LEU A 1 215 ? 3.163 -4.684 2.639 1.00 98.19 215 LEU A CA 1
ATOM 1658 C C . LEU A 1 215 ? 2.149 -5.834 2.546 1.00 98.19 215 LEU A C 1
ATOM 1660 O O . LEU A 1 215 ? 0.957 -5.573 2.705 1.00 98.19 215 LEU A O 1
ATOM 1664 N N . GLN A 1 216 ? 2.572 -7.092 2.392 1.00 97.69 216 GLN A N 1
ATOM 1665 C CA . GLN A 1 216 ? 1.641 -8.232 2.396 1.00 97.69 216 GLN A CA 1
ATOM 1666 C C . GLN A 1 216 ? 0.906 -8.377 3.736 1.00 97.69 216 GLN A C 1
ATOM 1668 O O . GLN A 1 216 ? -0.295 -8.669 3.765 1.00 97.69 216 GLN A O 1
ATOM 1673 N N . PHE A 1 217 ? 1.578 -8.093 4.857 1.00 98.19 217 PHE A N 1
ATOM 1674 C CA . PHE A 1 217 ? 0.931 -8.034 6.170 1.00 98.19 217 PHE A CA 1
ATOM 1675 C C . PHE A 1 217 ? -0.044 -6.860 6.259 1.00 98.19 217 PHE A C 1
ATOM 1677 O O . PHE A 1 217 ? -1.158 -7.031 6.756 1.00 98.19 217 PHE A O 1
ATOM 1684 N N . THR A 1 218 ? 0.319 -5.693 5.715 1.00 98.62 218 THR A N 1
ATOM 1685 C CA . THR A 1 218 ? -0.595 -4.544 5.608 1.00 98.62 218 THR A CA 1
ATOM 1686 C C . THR A 1 218 ? -1.875 -4.933 4.867 1.00 98.62 218 THR A C 1
ATOM 1688 O O . THR A 1 218 ? -2.971 -4.726 5.390 1.00 98.62 218 THR A O 1
ATOM 1691 N N . TYR A 1 219 ? -1.757 -5.544 3.685 1.00 98.50 219 TYR A N 1
ATOM 1692 C CA . TYR A 1 219 ? -2.902 -5.982 2.882 1.00 98.50 219 TYR A CA 1
ATOM 1693 C C . TYR A 1 219 ? -3.753 -7.010 3.625 1.00 98.50 219 TYR A C 1
ATOM 1695 O O . TYR A 1 219 ? -4.976 -6.885 3.670 1.00 98.50 219 TYR A O 1
ATOM 1703 N N . THR A 1 220 ? -3.111 -7.973 4.284 1.00 98.44 220 THR A N 1
ATOM 1704 C CA . THR A 1 220 ? -3.793 -9.008 5.066 1.00 98.44 220 THR A CA 1
ATOM 1705 C C . THR A 1 220 ? -4.586 -8.410 6.229 1.00 98.44 220 THR A C 1
ATOM 1707 O O . THR A 1 220 ? -5.754 -8.747 6.416 1.00 98.44 220 THR A O 1
ATOM 1710 N N . LEU A 1 221 ? -4.004 -7.479 6.990 1.00 98.56 221 LEU A N 1
ATOM 1711 C CA . LEU A 1 221 ? -4.690 -6.814 8.101 1.00 98.56 221 LEU A CA 1
ATOM 1712 C C . LEU A 1 221 ? -5.912 -6.016 7.619 1.00 98.56 221 LEU A C 1
ATOM 1714 O O . LEU A 1 221 ? -6.985 -6.114 8.221 1.00 98.56 221 LEU A O 1
ATOM 1718 N N . LEU A 1 222 ? -5.780 -5.272 6.514 1.00 98.56 222 LEU A N 1
ATOM 1719 C CA . LEU A 1 222 ? -6.899 -4.545 5.904 1.00 98.56 222 LEU A CA 1
ATOM 1720 C C . LEU A 1 222 ? -7.992 -5.506 5.420 1.00 98.56 222 LEU A C 1
ATOM 1722 O O . LEU A 1 222 ? -9.170 -5.298 5.714 1.00 98.56 222 LEU A O 1
ATOM 1726 N N . MET A 1 223 ? -7.611 -6.594 4.749 1.00 98.44 223 MET A N 1
ATOM 1727 C CA . MET A 1 223 ? -8.534 -7.623 4.271 1.00 98.44 223 MET A CA 1
ATOM 1728 C C . MET A 1 223 ? -9.322 -8.265 5.418 1.00 98.44 223 MET A C 1
ATOM 1730 O O . MET A 1 223 ? -10.543 -8.387 5.328 1.00 98.44 223 MET A O 1
ATOM 1734 N N . LEU A 1 224 ? -8.661 -8.623 6.523 1.00 98.06 224 LEU A N 1
ATOM 1735 C CA . LEU A 1 224 ? -9.324 -9.189 7.701 1.00 98.06 224 LEU A CA 1
ATOM 1736 C C . LEU A 1 224 ? -10.354 -8.219 8.297 1.00 98.06 224 LEU A C 1
ATOM 1738 O O . LEU A 1 224 ? -11.466 -8.629 8.639 1.00 98.06 224 LEU A O 1
ATOM 1742 N N . VAL A 1 225 ? -10.024 -6.924 8.378 1.00 98.00 225 VAL A N 1
ATOM 1743 C CA . VAL A 1 225 ? -10.979 -5.887 8.802 1.00 98.00 225 VAL A CA 1
ATOM 1744 C C . VAL A 1 225 ? -12.171 -5.819 7.844 1.00 98.00 225 VAL A C 1
ATOM 1746 O O . VAL A 1 225 ? -13.319 -5.796 8.299 1.00 98.00 225 VAL A O 1
ATOM 1749 N N . CYS A 1 226 ? -11.926 -5.828 6.532 1.00 97.69 226 CYS A N 1
ATOM 1750 C CA . CYS A 1 226 ? -12.977 -5.829 5.518 1.00 97.69 226 CYS A CA 1
ATOM 1751 C C . CYS A 1 226 ? -13.893 -7.042 5.630 1.00 97.69 226 CYS A C 1
ATOM 1753 O O . CYS A 1 226 ? -15.106 -6.877 5.581 1.00 97.69 226 CYS A O 1
ATOM 1755 N N . TRP A 1 227 ? -13.352 -8.245 5.815 1.00 96.94 227 TRP A N 1
ATOM 1756 C CA . TRP A 1 227 ? -14.155 -9.460 5.946 1.00 96.94 227 TRP A CA 1
ATOM 1757 C C . TRP A 1 227 ? -15.059 -9.429 7.173 1.00 96.94 227 TRP A C 1
ATOM 1759 O O . TRP A 1 227 ? -16.239 -9.755 7.065 1.00 96.94 227 TRP A O 1
ATOM 1769 N N . LEU A 1 228 ? -14.549 -8.978 8.321 1.00 96.56 228 LEU A N 1
ATOM 1770 C CA . LEU A 1 228 ? -15.366 -8.810 9.525 1.00 96.56 228 LEU A CA 1
ATOM 1771 C C . LEU A 1 228 ? -16.485 -7.783 9.308 1.00 96.56 228 LEU A C 1
ATOM 1773 O O . LEU A 1 228 ? -17.626 -8.014 9.719 1.00 96.56 228 LEU A O 1
ATOM 1777 N N . TRP A 1 229 ? -16.172 -6.669 8.639 1.00 96.38 229 TRP A N 1
ATOM 1778 C CA . TRP A 1 229 ? -17.154 -5.630 8.343 1.00 96.38 229 TRP A CA 1
ATOM 1779 C C . TRP A 1 229 ? -18.217 -6.096 7.341 1.00 96.38 229 TRP A C 1
ATOM 1781 O O . TRP A 1 229 ? -19.411 -5.925 7.592 1.00 96.38 229 TRP A O 1
ATOM 1791 N N . LEU A 1 230 ? -17.807 -6.739 6.245 1.00 95.88 230 LEU A N 1
ATOM 1792 C CA . LEU A 1 230 ? -18.695 -7.280 5.216 1.00 95.88 230 LEU A CA 1
ATOM 1793 C C . LEU A 1 230 ? -19.568 -8.410 5.754 1.00 95.88 230 LEU A C 1
ATOM 1795 O O . LEU A 1 230 ? -20.759 -8.431 5.461 1.00 95.88 230 LEU A O 1
ATOM 1799 N N . ALA A 1 231 ? -19.026 -9.304 6.586 1.00 94.50 231 ALA A N 1
ATOM 1800 C CA . ALA A 1 231 ? -19.814 -10.344 7.238 1.00 94.50 231 ALA A CA 1
ATOM 1801 C C . ALA A 1 231 ? -20.951 -9.722 8.056 1.00 94.50 231 ALA A C 1
ATOM 1803 O O . ALA A 1 231 ? -22.110 -10.109 7.906 1.00 94.50 231 ALA A O 1
ATOM 1804 N N . ARG A 1 232 ? -20.650 -8.687 8.853 1.00 93.44 232 ARG A N 1
ATOM 1805 C CA . ARG A 1 232 ? -21.681 -7.981 9.617 1.00 93.44 232 ARG A CA 1
ATOM 1806 C C . ARG A 1 232 ? -22.686 -7.264 8.711 1.00 93.44 232 ARG A C 1
ATOM 1808 O O . ARG A 1 232 ? -23.882 -7.333 8.991 1.00 93.44 232 ARG A O 1
ATOM 1815 N N . ALA A 1 233 ? -22.220 -6.585 7.662 1.00 92.69 233 ALA A N 1
ATOM 1816 C CA . ALA A 1 233 ? -23.070 -5.867 6.709 1.00 92.69 233 ALA A CA 1
ATOM 1817 C C . ALA A 1 233 ? -23.994 -6.811 5.917 1.00 92.69 233 ALA A C 1
ATOM 1819 O O . ALA A 1 233 ? -25.141 -6.464 5.657 1.00 92.69 233 ALA A O 1
ATOM 1820 N N . GLY A 1 234 ? -23.527 -8.023 5.611 1.00 93.81 234 GLY A N 1
ATOM 1821 C CA . GLY A 1 234 ? -24.307 -9.094 4.989 1.00 93.81 234 GLY A CA 1
ATOM 1822 C C . GLY A 1 234 ? -25.238 -9.841 5.950 1.00 93.81 234 GLY A C 1
ATOM 1823 O O . GLY A 1 234 ? -25.845 -10.831 5.557 1.00 93.81 234 GLY A O 1
ATOM 1824 N N . GLY A 1 235 ? -25.345 -9.409 7.212 1.00 91.62 235 GLY A N 1
ATOM 1825 C CA . GLY A 1 235 ? -26.216 -10.033 8.211 1.00 91.62 235 GLY A CA 1
ATOM 1826 C C . GLY A 1 235 ? -25.668 -11.325 8.827 1.00 91.62 235 GLY A C 1
ATOM 1827 O O . GLY A 1 235 ? -26.374 -11.962 9.609 1.00 91.62 235 GLY A O 1
ATOM 1828 N N . LEU A 1 236 ? -24.419 -11.705 8.534 1.00 90.69 236 LEU A N 1
ATOM 1829 C CA . LEU A 1 236 ? -23.774 -12.860 9.154 1.00 90.69 236 LEU A CA 1
ATOM 1830 C C . LEU A 1 236 ? -23.385 -12.539 10.600 1.00 90.69 236 LEU A C 1
ATOM 1832 O O . LEU A 1 236 ? -22.806 -11.494 10.913 1.00 90.69 236 LEU A O 1
ATOM 1836 N N . HIS A 1 237 ? -23.676 -13.481 11.492 1.00 83.44 237 HIS A N 1
ATOM 1837 C CA . HIS A 1 237 ? -23.275 -13.422 12.891 1.00 83.44 237 HIS A CA 1
ATOM 1838 C C . HIS A 1 237 ? -22.093 -14.361 13.111 1.00 83.44 237 HIS A C 1
ATOM 1840 O O . HIS A 1 237 ? -22.259 -15.572 13.235 1.00 83.44 237 HIS A O 1
ATOM 1846 N N . LEU A 1 238 ? -20.887 -13.795 13.140 1.00 85.25 238 LEU A N 1
ATOM 1847 C CA . LEU A 1 238 ? -19.677 -14.573 13.377 1.00 85.25 238 LEU A CA 1
ATOM 1848 C C . LEU A 1 238 ? -19.580 -14.957 14.863 1.00 85.25 238 LEU A C 1
ATOM 1850 O O . LEU A 1 238 ? -19.699 -14.074 15.718 1.00 85.25 238 LEU A O 1
ATOM 1854 N N . PRO A 1 239 ? -19.284 -16.225 15.202 1.00 87.69 239 PRO A N 1
ATOM 1855 C CA . PRO A 1 239 ? -19.023 -16.659 16.576 1.00 87.69 239 PRO A CA 1
ATOM 1856 C C . PRO A 1 239 ? -17.621 -16.231 17.059 1.00 87.69 239 PRO A C 1
ATOM 1858 O O . PRO A 1 239 ? -16.960 -16.944 17.809 1.00 87.69 239 PRO A O 1
ATOM 1861 N N . LEU A 1 240 ? -17.139 -15.066 16.616 1.00 90.81 240 LEU A N 1
ATOM 1862 C CA . LEU A 1 240 ? -15.839 -14.513 16.972 1.00 90.81 240 LEU A CA 1
ATOM 1863 C C . LEU A 1 240 ? -16.009 -13.464 18.064 1.00 90.81 240 LEU A C 1
ATOM 1865 O O . LEU A 1 240 ? -16.785 -12.518 17.931 1.00 90.81 240 LEU A O 1
ATOM 1869 N N . THR A 1 241 ? -15.262 -13.628 19.153 1.00 93.75 241 THR A N 1
ATOM 1870 C CA . THR A 1 241 ? -15.196 -12.609 20.203 1.00 93.75 241 THR A CA 1
ATOM 1871 C C . THR A 1 241 ? -14.158 -11.541 19.840 1.00 93.75 241 THR A C 1
ATOM 1873 O O . THR A 1 241 ? -13.167 -11.849 19.168 1.00 93.75 241 THR A O 1
ATOM 1876 N N . PRO A 1 242 ? -14.297 -10.297 20.338 1.00 94.38 242 PRO A N 1
ATOM 1877 C CA . PRO A 1 242 ? -13.302 -9.247 20.118 1.00 94.38 242 PRO A CA 1
ATOM 1878 C C . PRO A 1 242 ? -11.891 -9.646 20.561 1.00 94.38 242 PRO A C 1
ATOM 1880 O O . PRO A 1 242 ? -10.924 -9.258 19.920 1.00 94.38 242 PRO A O 1
ATOM 1883 N N . ARG A 1 243 ? -11.773 -10.470 21.613 1.00 94.88 243 ARG A N 1
ATOM 1884 C CA . ARG A 1 243 ? -10.488 -10.986 22.107 1.00 94.88 243 ARG A CA 1
ATOM 1885 C C . ARG A 1 243 ? -9.777 -11.844 21.065 1.00 94.88 243 ARG A C 1
ATOM 1887 O O . ARG A 1 243 ? -8.602 -11.623 20.813 1.00 94.88 243 ARG A O 1
ATOM 1894 N N . VAL A 1 244 ? -10.493 -12.784 20.447 1.00 95.56 244 VAL A N 1
ATOM 1895 C CA . VAL A 1 244 ? -9.926 -13.661 19.409 1.00 95.56 244 VAL A CA 1
ATOM 1896 C C . VAL A 1 244 ? -9.474 -12.834 18.209 1.00 95.56 244 VAL A C 1
ATOM 1898 O O . VAL A 1 244 ? -8.350 -12.994 17.747 1.00 95.56 244 VAL A O 1
ATOM 1901 N N . VAL A 1 245 ? -10.310 -11.894 17.756 1.00 96.38 245 VAL A N 1
ATOM 1902 C CA . VAL A 1 245 ? -9.958 -10.995 16.646 1.00 96.38 245 VAL A CA 1
ATOM 1903 C C . VAL A 1 245 ? -8.706 -10.180 16.964 1.00 96.38 245 VAL A C 1
ATOM 1905 O O . VAL A 1 245 ? -7.816 -10.078 16.128 1.00 96.38 245 VAL A O 1
ATOM 1908 N N . LEU A 1 246 ? -8.599 -9.635 18.175 1.00 96.81 246 LEU A N 1
ATOM 1909 C CA . LEU A 1 246 ? -7.425 -8.867 18.580 1.00 96.81 246 LEU A CA 1
ATOM 1910 C C . LEU A 1 246 ? -6.157 -9.707 18.660 1.00 96.81 246 LEU A C 1
ATOM 1912 O O . LEU A 1 246 ? -5.116 -9.214 18.252 1.00 96.81 246 LEU A O 1
ATOM 1916 N N . VAL A 1 247 ? -6.231 -10.956 19.129 1.00 97.31 247 VAL A N 1
ATOM 1917 C CA . VAL A 1 247 ? -5.078 -11.869 19.109 1.00 97.31 247 VAL A CA 1
ATOM 1918 C C . VAL A 1 247 ? -4.619 -12.116 17.673 1.00 97.31 247 VAL A C 1
ATOM 1920 O O . VAL A 1 247 ? -3.433 -11.989 17.398 1.00 97.31 247 VAL A O 1
ATOM 1923 N N . ILE A 1 248 ? -5.542 -12.394 16.747 1.00 97.06 248 ILE A N 1
ATOM 1924 C CA . ILE A 1 248 ? -5.210 -12.617 15.330 1.00 97.06 248 ILE A CA 1
ATOM 1925 C C . ILE A 1 248 ? -4.539 -11.377 14.722 1.00 97.06 248 ILE A C 1
ATOM 1927 O O . ILE A 1 248 ? -3.477 -11.481 14.114 1.00 97.06 248 ILE A O 1
ATOM 1931 N N . LEU A 1 249 ? -5.128 -10.194 14.921 1.00 97.69 249 LEU A N 1
ATOM 1932 C CA . LEU A 1 249 ? -4.576 -8.935 14.411 1.00 97.69 249 LEU A CA 1
ATOM 1933 C C . LEU A 1 249 ? -3.229 -8.591 15.068 1.00 97.69 249 LEU A C 1
ATOM 1935 O O . LEU A 1 249 ? -2.329 -8.089 14.399 1.00 97.69 249 LEU A O 1
ATOM 1939 N N . PHE A 1 250 ? -3.078 -8.879 16.364 1.00 97.44 250 PHE A N 1
ATOM 1940 C CA . PHE A 1 250 ? -1.830 -8.676 17.094 1.00 97.44 250 PHE A CA 1
ATOM 1941 C C . PHE A 1 250 ? -0.717 -9.576 16.562 1.00 97.44 250 PHE A C 1
ATOM 1943 O O . PHE A 1 250 ? 0.381 -9.089 16.335 1.00 97.44 250 PHE A O 1
ATOM 1950 N N . VAL A 1 251 ? -0.994 -10.861 16.320 1.00 97.44 251 VAL A N 1
ATOM 1951 C CA . VAL A 1 251 ? -0.018 -11.775 15.707 1.00 97.44 251 VAL A CA 1
ATOM 1952 C C . VAL A 1 251 ? 0.411 -11.245 14.340 1.00 97.44 251 VAL A C 1
ATOM 1954 O O . VAL A 1 251 ? 1.606 -11.164 14.078 1.00 97.44 251 VAL A O 1
ATOM 1957 N N . GLY A 1 252 ? -0.544 -10.793 13.518 1.00 95.19 252 GLY A N 1
ATOM 1958 C CA . GLY A 1 252 ? -0.248 -10.210 12.208 1.00 95.19 252 GLY A CA 1
ATOM 1959 C C . GLY A 1 252 ? 0.735 -9.037 12.279 1.00 95.19 252 GLY A C 1
ATOM 1960 O O . GLY A 1 252 ? 1.725 -9.029 11.556 1.00 95.19 252 GLY A O 1
ATOM 1961 N N . VAL A 1 253 ? 0.513 -8.073 13.180 1.00 96.19 253 VAL A N 1
ATOM 1962 C CA . VAL A 1 253 ? 1.442 -6.938 13.338 1.00 96.19 253 VAL A CA 1
ATOM 1963 C C . VAL A 1 253 ? 2.725 -7.308 14.090 1.00 96.19 253 VAL A C 1
ATOM 1965 O O . VAL A 1 253 ? 3.761 -6.703 13.849 1.00 96.19 253 VAL A O 1
ATOM 1968 N N . ALA A 1 254 ? 2.704 -8.300 14.982 1.00 97.00 254 ALA A N 1
ATOM 1969 C CA . ALA A 1 254 ? 3.905 -8.756 15.679 1.00 97.00 254 ALA A CA 1
ATOM 1970 C C . ALA A 1 254 ? 4.925 -9.352 14.697 1.00 97.00 254 ALA A C 1
ATOM 1972 O O . ALA A 1 254 ? 6.112 -9.051 14.806 1.00 97.00 254 ALA A O 1
ATOM 1973 N N . CYS A 1 255 ? 4.462 -10.117 13.700 1.00 95.38 255 CYS A N 1
ATOM 1974 C CA . CYS A 1 255 ? 5.309 -10.641 12.625 1.00 95.38 255 CYS A CA 1
ATOM 1975 C C . CYS A 1 255 ? 6.005 -9.530 11.827 1.00 95.38 255 CYS A C 1
ATOM 1977 O O . CYS A 1 255 ? 7.164 -9.682 11.459 1.00 95.38 255 CYS A O 1
ATOM 1979 N N . VAL A 1 256 ? 5.354 -8.380 11.630 1.00 96.75 256 VAL A N 1
ATOM 1980 C CA . VAL A 1 256 ? 5.948 -7.235 10.917 1.00 96.75 256 VAL A CA 1
ATOM 1981 C C . VAL A 1 256 ? 7.218 -6.721 11.601 1.00 96.75 256 VAL A C 1
ATOM 1983 O O . VAL A 1 256 ? 8.159 -6.297 10.934 1.00 96.75 256 VAL A O 1
ATOM 1986 N N . PHE A 1 257 ? 7.284 -6.781 12.933 1.00 95.88 257 PHE A N 1
ATOM 1987 C CA . PHE A 1 257 ? 8.458 -6.323 13.678 1.00 95.88 257 PHE A CA 1
ATOM 1988 C C . PHE A 1 257 ? 9.651 -7.283 13.606 1.00 95.88 257 PHE A C 1
ATOM 1990 O O . PHE A 1 257 ? 10.730 -6.922 14.073 1.00 95.88 257 PHE A O 1
ATOM 1997 N N . VAL A 1 258 ? 9.503 -8.453 12.978 1.00 94.88 258 VAL A N 1
ATOM 1998 C CA . VAL A 1 258 ? 10.641 -9.317 12.641 1.00 94.88 258 VAL A CA 1
ATOM 1999 C C . VAL A 1 258 ? 11.499 -8.669 11.552 1.00 94.88 258 VAL A C 1
ATOM 2001 O O . VAL A 1 258 ? 12.722 -8.725 11.644 1.00 94.88 258 VAL A O 1
ATOM 2004 N N . SER A 1 259 ? 10.905 -7.953 10.588 1.00 94.50 259 SER A N 1
ATOM 2005 C CA . SER A 1 259 ? 11.663 -7.348 9.485 1.00 94.50 259 SER A CA 1
ATOM 2006 C C . SER A 1 259 ? 12.732 -6.357 9.971 1.00 94.50 259 SER A C 1
ATOM 2008 O O . SER A 1 259 ? 13.896 -6.562 9.640 1.00 94.50 259 SER A O 1
ATOM 2010 N N . PRO A 1 260 ? 12.450 -5.353 10.830 1.00 93.75 260 PRO A N 1
ATOM 2011 C CA . PRO A 1 260 ? 13.508 -4.505 11.388 1.00 93.75 260 PRO A CA 1
ATOM 2012 C C . PRO A 1 260 ? 14.616 -5.272 12.127 1.00 93.75 260 PRO A C 1
ATOM 2014 O O . PRO A 1 260 ? 15.766 -4.843 12.098 1.00 93.75 260 PRO A O 1
ATOM 2017 N N . LEU A 1 261 ? 14.301 -6.402 12.775 1.00 94.94 261 LEU A N 1
ATOM 2018 C CA . LEU A 1 261 ? 15.311 -7.239 13.432 1.00 94.94 261 LEU A CA 1
ATOM 2019 C C . LEU A 1 261 ? 16.231 -7.915 12.408 1.00 94.94 261 LEU A C 1
ATOM 2021 O O . LEU A 1 261 ? 17.438 -7.953 12.626 1.00 94.94 261 LEU A O 1
ATOM 2025 N N . ILE A 1 262 ? 15.688 -8.374 11.278 1.00 95.12 262 ILE A N 1
ATOM 2026 C CA . ILE A 1 262 ? 16.473 -8.925 10.163 1.00 95.12 262 ILE A CA 1
ATOM 2027 C C . ILE A 1 262 ? 17.406 -7.859 9.583 1.00 95.12 262 ILE A C 1
ATOM 2029 O O . ILE A 1 262 ? 18.591 -8.127 9.417 1.00 95.12 262 ILE A O 1
ATOM 2033 N N . TYR A 1 263 ? 16.921 -6.631 9.360 1.00 95.56 263 TYR A N 1
ATOM 2034 C CA . TYR A 1 263 ? 17.757 -5.519 8.875 1.00 95.56 263 TYR A CA 1
ATOM 2035 C C . TYR A 1 263 ? 18.902 -5.155 9.834 1.00 95.56 263 TYR A C 1
ATOM 2037 O O . TYR A 1 263 ? 19.941 -4.674 9.386 1.00 95.56 263 TYR A O 1
ATOM 2045 N N . LEU A 1 264 ? 18.719 -5.359 11.143 1.00 95.94 264 LEU A N 1
ATOM 2046 C CA . LEU A 1 264 ? 19.770 -5.154 12.146 1.00 95.94 264 LEU A CA 1
ATOM 2047 C C . LEU A 1 264 ? 20.760 -6.322 12.219 1.00 95.94 264 LEU A C 1
ATOM 2049 O O . LEU A 1 264 ? 21.919 -6.109 12.569 1.00 95.94 264 LEU A O 1
ATOM 2053 N N . ALA A 1 265 ? 20.302 -7.542 11.942 1.00 96.00 265 ALA A N 1
ATOM 2054 C CA . ALA A 1 265 ? 21.089 -8.760 12.099 1.00 96.00 265 ALA A CA 1
ATOM 2055 C C . ALA A 1 265 ? 21.888 -9.132 10.842 1.00 96.00 265 ALA A C 1
ATOM 2057 O O . ALA A 1 265 ? 22.999 -9.649 10.964 1.00 96.00 265 ALA A O 1
ATOM 2058 N N . TYR A 1 266 ? 21.343 -8.865 9.652 1.00 95.50 266 TYR A N 1
ATOM 2059 C CA . TYR A 1 266 ? 21.880 -9.343 8.381 1.00 95.50 266 TYR A CA 1
ATOM 2060 C C . TYR A 1 266 ? 21.975 -8.212 7.348 1.00 95.50 266 TYR A C 1
ATOM 2062 O O . TYR A 1 266 ? 20.984 -7.506 7.120 1.00 95.50 266 TYR A O 1
ATOM 2070 N N . PRO A 1 267 ? 23.136 -8.042 6.682 1.00 93.50 267 PRO A N 1
ATOM 2071 C CA . PRO A 1 267 ? 23.248 -7.152 5.535 1.00 93.50 267 PRO A CA 1
ATOM 2072 C C . PRO A 1 267 ? 22.251 -7.540 4.447 1.00 93.50 267 PRO A C 1
ATOM 2074 O O . PRO A 1 267 ? 22.030 -8.724 4.201 1.00 93.50 267 PRO A O 1
ATOM 2077 N N . ILE A 1 268 ? 21.719 -6.549 3.731 1.00 93.25 268 ILE A N 1
ATOM 2078 C CA . ILE A 1 268 ? 20.682 -6.794 2.719 1.00 93.25 268 ILE A CA 1
ATOM 2079 C C . ILE A 1 268 ? 21.136 -7.756 1.604 1.00 93.25 268 ILE A C 1
ATOM 2081 O O . ILE A 1 268 ? 20.314 -8.388 0.962 1.00 93.25 268 ILE A O 1
ATOM 2085 N N . THR A 1 269 ? 22.442 -7.907 1.366 1.00 93.12 269 THR A N 1
ATOM 2086 C CA . THR A 1 269 ? 22.981 -8.765 0.299 1.00 93.12 269 THR A CA 1
ATOM 2087 C C . THR A 1 269 ? 23.126 -10.240 0.672 1.00 93.12 269 THR A C 1
ATOM 2089 O O . THR A 1 269 ? 23.587 -11.013 -0.168 1.00 93.12 269 THR A O 1
ATOM 2092 N N . THR A 1 270 ? 22.836 -10.645 1.912 1.00 92.75 270 THR A N 1
ATOM 2093 C CA . THR A 1 270 ? 22.988 -12.049 2.328 1.00 92.75 270 THR A CA 1
ATOM 2094 C C . THR A 1 270 ? 21.699 -12.842 2.120 1.00 92.75 270 THR A C 1
ATOM 2096 O O . THR A 1 270 ? 20.608 -12.278 2.056 1.00 92.75 270 THR A O 1
ATOM 2099 N N . LEU A 1 271 ? 21.819 -14.168 2.006 1.00 90.12 271 LEU A N 1
ATOM 2100 C CA . LEU A 1 271 ? 20.661 -15.049 1.815 1.00 90.12 271 LEU A CA 1
ATOM 2101 C C . LEU A 1 271 ? 19.725 -15.015 3.027 1.00 90.12 271 LEU A C 1
ATOM 2103 O O . LEU A 1 271 ? 18.510 -14.981 2.865 1.00 90.12 271 LEU A O 1
ATOM 2107 N N . GLU A 1 272 ? 20.286 -14.927 4.233 1.00 91.69 272 GLU A N 1
ATOM 2108 C CA . GLU A 1 272 ? 19.530 -14.851 5.484 1.00 91.69 272 GLU A CA 1
ATOM 2109 C C . GLU A 1 272 ? 18.597 -13.635 5.521 1.00 91.69 272 GLU A C 1
ATOM 2111 O O . GLU A 1 272 ? 17.533 -13.709 6.124 1.00 91.69 272 GLU A O 1
ATOM 2116 N N . HIS A 1 273 ? 18.956 -12.530 4.859 1.00 90.81 273 HIS A N 1
ATOM 2117 C CA . HIS A 1 273 ? 18.097 -11.348 4.778 1.00 90.81 273 HIS A CA 1
ATOM 2118 C C . HIS A 1 273 ? 16.833 -11.581 3.937 1.00 90.81 273 HIS A C 1
ATOM 2120 O O . HIS A 1 273 ? 15.812 -10.931 4.148 1.00 90.81 273 HIS A O 1
ATOM 2126 N N . VAL A 1 274 ? 16.914 -12.475 2.952 1.00 86.38 274 VAL A N 1
ATOM 2127 C CA . VAL A 1 274 ? 15.836 -12.736 1.991 1.00 86.38 274 VAL A CA 1
ATOM 2128 C C . VAL A 1 274 ? 14.958 -13.906 2.446 1.00 86.38 274 VAL A C 1
ATOM 2130 O O . VAL A 1 274 ? 13.760 -13.905 2.164 1.00 86.38 274 VAL A O 1
ATOM 2133 N N . GLU A 1 275 ? 15.536 -14.886 3.145 1.00 85.38 275 GLU A N 1
ATOM 2134 C CA . GLU A 1 275 ? 14.864 -16.132 3.543 1.00 85.38 275 GLU A CA 1
ATOM 2135 C C . GLU A 1 275 ? 14.169 -16.095 4.918 1.00 85.38 275 GLU A C 1
ATOM 2137 O O . GLU A 1 275 ? 13.301 -16.938 5.164 1.00 85.38 275 GLU A O 1
ATOM 2142 N N . LEU A 1 276 ? 14.544 -15.167 5.808 1.00 70.94 276 LEU A N 1
ATOM 2143 C CA . LEU A 1 276 ? 13.983 -15.022 7.165 1.00 70.94 276 LEU A CA 1
ATOM 2144 C C . LEU A 1 276 ? 12.853 -13.988 7.227 1.00 70.94 276 LEU A C 1
ATOM 2146 O O . LEU A 1 276 ? 11.976 -14.161 8.108 1.00 70.94 276 LEU A O 1
#

Foldseek 3Di:
DPPFADLAQDADPDVLNVQLVLLVVQLVVLQVLLVVLVVVLVQCPDVVNCVVDVCVQVNLLSVLLSCCSNPPLNLLSLLSNLLSSQFADDDCPLSVQLSVLLSQLNVLSSCVSVDPQQCWADAPFRTFRPDPSNVSSVVSNLVSSVSSLVRSQVRQHALDDDLGSNSLLSLLSSLLSVLLVLLNVLLVLQVVLPDPPDDTRRSVRLSNQLSRVSNVLSSVSSVLSVVSNVCVVVVHRDPDGSVNSNVVSVVSSVVSVVLVVLSVVDRSPDPSNRVD